Protein AF-0000000066291865 (afdb_homodimer)

InterPro domains:
  IPR001367 Iron dependent repressor, metal binding and dimerisation domain [PF02742] (80-147)
  IPR022687 DTXR-type, HTH domain [PF01325] (23-76)
  IPR022687 DTXR-type, HTH domain [PS50944] (17-80)
  IPR022689 Iron dependent repressor [SM00529] (41-139)
  IPR036388 Winged helix-like DNA-binding domain superfamily [G3DSA:1.10.10.10] (11-148)
  IPR036390 Winged helix DNA-binding domain superfamily [SSF46785] (25-91)
  IPR036421 Iron dependent repressor, metal binding and dimerisation domain superfamily [SSF47979] (80-154)
  IPR050536 MntR/IdeR Metal-Dependent Regulators [PTHR33238] (20-147)

Radius of gyration: 21.91 Å; Cα contacts (8 Å, |Δi|>4): 520; chains: 2; bounding box: 52×59×79 Å

Structure (mmCIF, N/CA/C/O backbone):
data_AF-0000000066291865-model_v1
#
loop_
_entity.id
_entity.type
_entity.pdbx_description
1 polymer 'Uncharacterized HTH-type transcriptional regulator APE_0142'
#
loop_
_atom_site.group_PDB
_atom_site.id
_atom_site.type_symbol
_atom_site.label_atom_id
_atom_site.label_alt_id
_atom_site.label_comp_id
_atom_site.label_asym_id
_atom_site.label_entity_id
_atom_site.label_seq_id
_atom_site.pdbx_PDB_ins_code
_atom_site.Cartn_x
_atom_site.Cartn_y
_atom_site.Cartn_z
_atom_site.occupancy
_atom_site.B_iso_or_equiv
_atom_site.auth_seq_id
_atom_site.auth_comp_id
_atom_site.auth_asym_id
_atom_site.auth_atom_id
_atom_site.pdbx_PDB_model_num
ATOM 1 N N . MET A 1 1 ? -11.242 -0.04 42.75 1 24.11 1 MET A N 1
ATOM 2 C CA . MET A 1 1 ? -10.469 -0.916 41.875 1 24.11 1 MET A CA 1
ATOM 3 C C . MET A 1 1 ? -10.305 -0.295 40.5 1 24.11 1 MET A C 1
ATOM 5 O O . MET A 1 1 ? -11.297 -0.061 39.812 1 24.11 1 MET A O 1
ATOM 9 N N . SER A 1 2 ? -9.219 0.546 40.25 1 25.12 2 SER A N 1
ATOM 10 C CA . SER A 1 2 ? -8.906 1.591 39.281 1 25.12 2 SER A CA 1
ATOM 11 C C . SER A 1 2 ? -8.727 1.012 37.906 1 25.12 2 SER A C 1
ATOM 13 O O . SER A 1 2 ? -8.023 0.017 37.719 1 25.12 2 SER A O 1
ATOM 15 N N . ARG A 1 3 ? -9.812 1.045 37.094 1 25.72 3 ARG A N 1
ATOM 16 C CA . ARG A 1 3 ? -9.938 0.564 35.719 1 25.72 3 ARG A CA 1
ATOM 17 C C . ARG A 1 3 ? -8.805 1.091 34.844 1 25.72 3 ARG A C 1
ATOM 19 O O . ARG A 1 3 ? -8.734 2.287 34.562 1 25.72 3 ARG A O 1
ATOM 26 N N . GLY A 1 4 ? -7.539 0.656 35.219 1 24.89 4 GLY A N 1
ATOM 27 C CA . GLY A 1 4 ? -6.375 0.994 34.406 1 24.89 4 GLY A CA 1
ATOM 28 C C . GLY A 1 4 ? -6.594 0.796 32.938 1 24.89 4 GLY A C 1
ATOM 29 O O . GLY A 1 4 ? -6.988 -0.287 32.5 1 24.89 4 GLY A O 1
ATOM 30 N N . ARG A 1 5 ? -7.137 1.75 32.281 1 24.59 5 ARG A N 1
ATOM 31 C CA . ARG A 1 5 ? -7.375 1.788 30.844 1 24.59 5 ARG A CA 1
ATOM 32 C C . ARG A 1 5 ? -6.148 1.314 30.078 1 24.59 5 ARG A C 1
ATOM 34 O O . ARG A 1 5 ? -5.039 1.806 30.312 1 24.59 5 ARG A O 1
ATOM 41 N N . ALA A 1 6 ? -6.066 -0.107 29.891 1 26.5 6 ALA A N 1
ATOM 42 C CA . ALA A 1 6 ? -5.148 -0.731 28.938 1 26.5 6 ALA A CA 1
ATOM 43 C C . ALA A 1 6 ? -4.922 0.167 27.719 1 26.5 6 ALA A C 1
ATOM 45 O O . ALA A 1 6 ? -5.855 0.446 26.969 1 26.5 6 ALA A O 1
ATOM 46 N N . ASP A 1 7 ? -4.207 1.244 27.797 1 24.72 7 ASP A N 1
ATOM 47 C CA . ASP A 1 7 ? -3.578 2.025 26.734 1 24.72 7 ASP A CA 1
ATOM 48 C C . ASP A 1 7 ? -3.002 1.117 25.656 1 24.72 7 ASP A C 1
ATOM 50 O O . ASP A 1 7 ? -1.867 0.647 25.766 1 24.72 7 ASP A O 1
ATOM 54 N N . THR A 1 8 ? -3.633 0.005 25.359 1 23.95 8 THR A N 1
ATOM 55 C CA . THR A 1 8 ? -3.17 -0.949 24.359 1 23.95 8 THR A CA 1
ATOM 56 C C . THR A 1 8 ? -2.695 -0.225 23.109 1 23.95 8 THR A C 1
ATOM 58 O O . THR A 1 8 ? -3.5 0.346 22.375 1 23.95 8 THR A O 1
ATOM 61 N N . ALA A 1 9 ? -1.702 0.621 23.25 1 27.7 9 ALA A N 1
ATOM 62 C CA . ALA A 1 9 ? -0.833 1.16 22.203 1 27.7 9 ALA A CA 1
ATOM 63 C C . ALA A 1 9 ? -0.483 0.091 21.172 1 27.7 9 ALA A C 1
ATOM 65 O O . ALA A 1 9 ? 0.182 -0.896 21.5 1 27.7 9 ALA A O 1
ATOM 66 N N . GLY A 1 10 ? -1.37 -0.59 20.547 1 27.08 10 GLY A N 1
ATOM 67 C CA . GLY A 1 10 ? -1.247 -1.645 19.547 1 27.08 10 GLY A CA 1
ATOM 68 C C . GLY A 1 10 ? -0.018 -1.499 18.672 1 27.08 10 GLY A C 1
ATOM 69 O O . GLY A 1 10 ? 0.428 -0.383 18.406 1 27.08 10 GLY A O 1
ATOM 70 N N . ASP A 1 11 ? 1.002 -2.369 18.844 1 28.61 11 ASP A N 1
ATOM 71 C CA . ASP A 1 11 ? 2.311 -2.693 18.297 1 28.61 11 ASP A CA 1
ATOM 72 C C . ASP A 1 11 ? 2.326 -2.498 16.781 1 28.61 11 ASP A C 1
ATOM 74 O O . ASP A 1 11 ? 1.73 -3.283 16.031 1 28.61 11 ASP A O 1
ATOM 78 N N . CYS A 1 12 ? 1.979 -1.374 16.359 1 28.58 12 CYS A N 1
ATOM 79 C CA . CYS A 1 12 ? 2.195 -0.979 14.961 1 28.58 12 CYS A CA 1
ATOM 80 C C . CYS A 1 12 ? 3.598 -1.354 14.5 1 28.58 12 CYS A C 1
ATOM 82 O O . CYS A 1 12 ? 4.051 -0.899 13.453 1 28.58 12 CYS A O 1
ATOM 84 N N . SER A 1 13 ? 4.41 -1.969 15.242 1 31.98 13 SER A N 1
ATOM 85 C CA . SER A 1 13 ? 5.797 -2.264 14.891 1 31.98 13 SER A CA 1
ATOM 86 C C . SER A 1 13 ? 5.902 -2.832 13.484 1 31.98 13 SER A C 1
ATOM 88 O O . SER A 1 13 ? 6.965 -2.766 12.859 1 31.98 13 SER A O 1
ATOM 90 N N . LYS A 1 14 ? 5.27 -4 13.188 1 33.5 14 LYS A N 1
ATOM 91 C CA . LYS A 1 14 ? 5.605 -4.652 11.922 1 33.5 14 LYS A CA 1
ATOM 92 C C . LYS A 1 14 ? 5.227 -3.773 10.734 1 33.5 14 LYS A C 1
ATOM 94 O O . LYS A 1 14 ? 4.094 -3.822 10.258 1 33.5 14 LYS A O 1
ATOM 99 N N . ASN A 1 15 ? 5.555 -2.453 10.883 1 38.44 15 ASN A N 1
ATOM 100 C CA . ASN A 1 15 ? 5.254 -1.22 10.172 1 38.44 15 ASN A CA 1
ATOM 101 C C . ASN A 1 15 ? 5.395 -1.399 8.656 1 38.44 15 ASN A C 1
ATOM 103 O O . ASN A 1 15 ? 6.395 -1.941 8.188 1 38.44 15 ASN A O 1
ATOM 107 N N . GLY A 1 16 ? 4.613 -1.641 7.984 1 41.03 16 GLY A N 1
ATOM 108 C CA . GLY A 1 16 ? 4.625 -1.609 6.531 1 41.03 16 GLY A CA 1
ATOM 109 C C . GLY A 1 16 ? 5.488 -0.496 5.969 1 41.03 16 GLY A C 1
ATOM 110 O O . GLY A 1 16 ? 5.953 0.372 6.707 1 41.03 16 GLY A O 1
ATOM 111 N N . ARG A 1 17 ? 6.039 -0.559 4.691 1 49.12 17 ARG A N 1
ATOM 112 C CA . ARG A 1 17 ? 6.816 0.306 3.812 1 49.12 17 ARG A CA 1
ATOM 113 C C . ARG A 1 17 ? 6.316 1.746 3.877 1 49.12 17 ARG A C 1
ATOM 115 O O . ARG A 1 17 ? 5.523 2.172 3.035 1 49.12 17 ARG A O 1
ATOM 122 N N . ARG A 1 18 ? 5.871 2.309 5.02 1 57.72 18 ARG A N 1
ATOM 123 C CA . ARG A 1 18 ? 5.488 3.717 4.98 1 57.72 18 ARG A CA 1
ATOM 124 C C . ARG A 1 18 ? 6.613 4.574 4.414 1 57.72 18 ARG A C 1
ATOM 126 O O . ARG A 1 18 ? 7.789 4.344 4.711 1 57.72 18 ARG A O 1
ATOM 133 N N . SER A 1 19 ? 6.379 5.27 3.289 1 72.69 19 SER A N 1
ATOM 134 C CA . SER A 1 19 ? 7.469 6.109 2.801 1 72.69 19 SER A CA 1
ATOM 135 C C . SER A 1 19 ? 8 7.023 3.902 1 72.69 19 SER A C 1
ATOM 137 O O . SER A 1 19 ? 7.223 7.645 4.625 1 72.69 19 SER A O 1
ATOM 139 N N . ARG A 1 20 ? 9.258 6.875 4.414 1 80.88 20 ARG A N 1
ATOM 140 C CA . ARG A 1 20 ? 9.992 7.719 5.348 1 80.88 20 ARG A CA 1
ATOM 141 C C . ARG A 1 20 ? 9.656 9.195 5.137 1 80.88 20 ARG A C 1
ATOM 143 O O . ARG A 1 20 ? 9.484 9.938 6.105 1 80.88 20 ARG A O 1
ATOM 150 N N . ILE A 1 21 ? 9.367 9.539 4.016 1 89.19 21 ILE A N 1
ATOM 151 C CA . ILE A 1 21 ? 9.07 10.922 3.654 1 89.19 21 ILE A CA 1
ATOM 152 C C . ILE A 1 21 ? 7.75 11.352 4.297 1 89.19 21 ILE A C 1
ATOM 154 O O . ILE A 1 21 ? 7.68 12.398 4.941 1 89.19 21 ILE A O 1
ATOM 158 N N . LEU A 1 22 ? 6.777 10.508 4.191 1 89.56 22 LEU A N 1
ATOM 159 C CA . LEU A 1 22 ? 5.457 10.852 4.703 1 89.56 22 LEU A CA 1
ATOM 160 C C . LEU A 1 22 ? 5.477 10.961 6.227 1 89.56 22 LEU A C 1
ATOM 162 O O . LEU A 1 22 ? 4.793 11.812 6.801 1 89.56 22 LEU A O 1
ATOM 166 N N . HIS A 1 23 ? 6.266 10.203 6.84 1 87.88 23 HIS A N 1
ATOM 167 C CA . HIS A 1 23 ? 6.352 10.242 8.297 1 87.88 23 HIS A CA 1
ATOM 168 C C . HIS A 1 23 ? 6.965 11.555 8.773 1 87.88 23 HIS A C 1
ATOM 170 O O . HIS A 1 23 ? 6.508 12.141 9.758 1 87.88 23 HIS A O 1
ATOM 176 N N . TYR A 1 24 ? 7.918 11.977 8.117 1 91.69 24 TYR A N 1
ATOM 177 C CA . TYR A 1 24 ? 8.523 13.25 8.477 1 91.69 24 TYR A CA 1
ATOM 178 C C . TYR A 1 24 ? 7.562 14.406 8.219 1 91.69 24 TYR A C 1
ATOM 180 O O . TYR A 1 24 ? 7.449 15.32 9.039 1 91.69 24 TYR A O 1
ATOM 188 N N . LEU A 1 25 ? 6.934 14.344 7.133 1 92.69 25 LEU A N 1
ATOM 189 C CA . LEU A 1 25 ? 5.961 15.391 6.836 1 92.69 25 LEU A CA 1
ATOM 190 C C . LEU A 1 25 ? 4.863 15.422 7.895 1 92.69 25 LEU A C 1
ATOM 192 O O . LEU A 1 25 ? 4.449 16.5 8.336 1 92.69 25 LEU A O 1
ATOM 196 N N . MET A 1 26 ? 4.457 14.297 8.258 1 90.5 26 MET A N 1
ATOM 197 C CA . MET A 1 26 ? 3.42 14.195 9.281 1 90.5 26 MET A CA 1
ATOM 198 C C . MET A 1 26 ? 3.916 14.75 10.609 1 90.5 26 MET A C 1
ATOM 200 O O . MET A 1 26 ? 3.193 15.484 11.289 1 90.5 26 MET A O 1
ATOM 204 N N . ALA A 1 27 ? 5.102 14.359 10.969 1 90.56 27 ALA A N 1
ATOM 205 C CA . ALA A 1 27 ? 5.668 14.836 12.227 1 90.56 27 ALA A CA 1
ATOM 206 C C . ALA A 1 27 ? 5.758 16.359 12.242 1 90.56 27 ALA A C 1
ATOM 208 O O . ALA A 1 27 ? 5.383 17 13.227 1 90.56 27 ALA A O 1
ATOM 209 N N . ILE A 1 28 ? 6.25 16.906 11.18 1 92.62 28 ILE A N 1
ATOM 210 C CA . ILE A 1 28 ? 6.391 18.344 11.062 1 92.62 28 ILE A CA 1
ATOM 211 C C . ILE A 1 28 ? 5.016 19.016 11.156 1 92.62 28 ILE A C 1
ATOM 213 O O . ILE A 1 28 ? 4.852 20.016 11.852 1 92.62 28 ILE A O 1
ATOM 217 N N . TYR A 1 29 ? 4.082 18.391 10.547 1 90.94 29 TYR A N 1
ATOM 218 C CA . TYR A 1 29 ? 2.705 18.875 10.586 1 90.94 29 TYR A CA 1
ATOM 219 C C . TYR A 1 29 ? 2.158 18.844 12.008 1 90.94 29 TYR A C 1
ATOM 221 O O . TYR A 1 29 ? 1.556 19.812 12.469 1 90.94 29 TYR A O 1
ATOM 229 N N . LEU A 1 30 ? 2.352 17.781 12.68 1 88.19 30 LEU A N 1
ATOM 230 C CA . LEU A 1 30 ? 1.857 17.609 14.039 1 88.19 30 LEU A CA 1
ATOM 231 C C . LEU A 1 30 ? 2.479 18.625 14.984 1 88.19 30 LEU A C 1
ATOM 233 O O . LEU A 1 30 ? 1.847 19.031 15.961 1 88.19 30 LEU A O 1
ATOM 237 N N . LEU A 1 31 ? 3.637 19.016 14.656 1 90 31 LEU A N 1
ATOM 238 C CA . LEU A 1 31 ? 4.348 19.984 15.477 1 90 31 LEU A CA 1
ATOM 239 C C . LEU A 1 31 ? 4.074 21.406 14.992 1 90 31 LEU A C 1
ATOM 241 O O . LEU A 1 31 ? 4.812 22.344 15.328 1 90 31 LEU A O 1
ATOM 245 N N . ASN A 1 32 ? 3.094 21.531 14.125 1 88.25 32 ASN A N 1
ATOM 246 C CA . ASN A 1 32 ? 2.562 22.797 13.648 1 88.25 32 ASN A CA 1
ATOM 247 C C . ASN A 1 32 ? 3.529 23.484 12.688 1 88.25 32 ASN A C 1
ATOM 249 O O . ASN A 1 32 ? 3.533 24.719 12.578 1 88.25 32 ASN A O 1
ATOM 253 N N . GLY A 1 33 ? 4.395 22.734 12.086 1 91.75 33 GLY A N 1
ATOM 254 C CA . GLY A 1 33 ? 5.27 23.281 11.055 1 91.75 33 GLY A CA 1
ATOM 255 C C . GLY A 1 33 ? 4.574 23.469 9.727 1 91.75 33 GLY A C 1
ATOM 256 O O . GLY A 1 33 ? 4.93 22.828 8.734 1 91.75 33 GLY A O 1
ATOM 257 N N . LEU A 1 34 ? 3.652 24.484 9.664 1 91.25 34 LEU A N 1
ATOM 258 C CA . LEU A 1 34 ? 2.859 24.734 8.461 1 91.25 34 LEU A CA 1
ATOM 259 C C . LEU A 1 34 ? 3.502 25.828 7.609 1 91.25 34 LEU A C 1
ATOM 261 O O . LEU A 1 34 ? 4.355 26.578 8.094 1 91.25 34 LEU A O 1
ATOM 265 N N . PRO A 1 35 ? 3.115 25.859 6.328 1 90.81 35 PRO A N 1
ATOM 266 C CA . PRO A 1 35 ? 3.668 26.906 5.477 1 90.81 35 PRO A CA 1
ATOM 267 C C . PRO A 1 35 ? 3.41 28.312 6.027 1 90.81 35 PRO A C 1
ATOM 269 O O . PRO A 1 35 ? 2.279 28.641 6.398 1 90.81 35 PRO A O 1
ATOM 272 N N . GLY A 1 36 ? 4.445 29.047 6.055 1 87.62 36 GLY A N 1
ATOM 273 C CA . GLY A 1 36 ? 4.32 30.438 6.492 1 87.62 36 GLY A CA 1
ATOM 274 C C . GLY A 1 36 ? 4.164 30.578 7.996 1 87.62 36 GLY A C 1
ATOM 275 O O . GLY A 1 36 ? 4.004 31.688 8.508 1 87.62 36 GLY A O 1
ATOM 276 N N . GLY A 1 37 ? 4.219 29.438 8.672 1 87.88 37 GLY A N 1
ATOM 277 C CA . GLY A 1 37 ? 4.031 29.453 10.117 1 87.88 37 GLY A CA 1
ATOM 278 C C . GLY A 1 37 ? 5.309 29.188 10.891 1 87.88 37 GLY A C 1
ATOM 279 O O . GLY A 1 37 ? 6.395 29.578 10.469 1 87.88 37 GLY A O 1
ATOM 280 N N . GLU A 1 38 ? 5.086 28.609 12.07 1 89.62 38 GLU A N 1
ATOM 281 C CA . GLU A 1 38 ? 6.203 28.312 12.953 1 89.62 38 GLU A CA 1
ATOM 282 C C . GLU A 1 38 ? 7.02 27.141 12.43 1 89.62 38 GLU A C 1
ATOM 284 O O . GLU A 1 38 ? 6.602 26.453 11.484 1 89.62 38 GLU A O 1
ATOM 289 N N . TYR A 1 39 ? 8.18 27.047 13.016 1 95.12 39 TYR A N 1
ATOM 290 C CA . TYR A 1 39 ? 9.055 25.938 12.656 1 95.12 39 TYR A CA 1
ATOM 291 C C . TYR A 1 39 ? 9 24.844 13.719 1 95.12 39 TYR A C 1
ATOM 293 O O . TYR A 1 39 ? 8.977 25.141 14.914 1 95.12 39 TYR A O 1
ATOM 301 N N . ALA A 1 40 ? 8.875 23.609 13.211 1 95 40 ALA A N 1
ATOM 302 C CA . ALA A 1 40 ? 9 22.469 14.109 1 95 40 ALA A CA 1
ATOM 303 C C . ALA A 1 40 ? 10.461 22.234 14.492 1 95 40 ALA A C 1
ATOM 305 O O . ALA A 1 40 ? 11.32 22.109 13.617 1 95 40 ALA A O 1
ATOM 306 N N . ARG A 1 41 ? 10.703 22.094 15.75 1 94.81 41 ARG A N 1
ATOM 307 C CA . ARG A 1 41 ? 12.07 21.906 16.234 1 94.81 41 ARG A CA 1
ATOM 308 C C . ARG A 1 41 ? 12.57 20.5 15.938 1 94.81 41 ARG A C 1
ATOM 310 O O . ARG A 1 41 ? 11.82 19.531 16.062 1 94.81 41 ARG A O 1
ATOM 317 N N . PHE A 1 42 ? 13.883 20.406 15.695 1 92.81 42 PHE A N 1
ATOM 318 C CA . PHE A 1 42 ? 14.508 19.141 15.344 1 92.81 42 PHE A CA 1
ATOM 319 C C . PHE A 1 42 ? 14.352 18.125 16.469 1 92.81 42 PHE A C 1
ATOM 321 O O . PHE A 1 42 ? 14.016 16.969 16.219 1 92.81 42 PHE A O 1
ATOM 328 N N . ILE A 1 43 ? 14.516 18.609 17.656 1 92.81 43 ILE A N 1
ATOM 329 C CA . ILE A 1 43 ? 14.508 17.703 18.797 1 92.81 43 ILE A CA 1
ATOM 330 C C . ILE A 1 43 ? 13.117 17.109 18.969 1 92.81 43 ILE A C 1
ATOM 332 O O . ILE A 1 43 ? 12.977 15.938 19.344 1 92.81 43 ILE A O 1
ATOM 336 N N . LYS A 1 44 ? 12.125 17.875 18.734 1 93.94 44 LYS A N 1
ATOM 337 C CA . LYS A 1 44 ? 10.758 17.391 18.875 1 93.94 44 LYS A CA 1
ATOM 338 C C . LYS A 1 44 ? 10.43 16.391 17.766 1 93.94 44 LYS A C 1
ATOM 340 O O . LYS A 1 44 ? 9.727 15.398 18.016 1 93.94 44 LYS A O 1
ATOM 345 N N . ILE A 1 45 ? 10.914 16.625 16.578 1 92.69 45 ILE A N 1
ATOM 346 C CA . ILE A 1 45 ? 10.719 15.695 15.477 1 92.69 45 ILE A CA 1
ATOM 347 C C . ILE A 1 45 ? 11.391 14.359 15.797 1 92.69 45 ILE A C 1
ATOM 349 O O . ILE A 1 45 ? 10.789 13.297 15.609 1 92.69 45 ILE A O 1
ATOM 353 N N . ALA A 1 46 ? 12.617 14.438 16.312 1 91.81 46 ALA A N 1
ATOM 354 C CA . ALA A 1 46 ? 13.383 13.242 16.656 1 91.81 46 ALA A CA 1
ATOM 355 C C . ALA A 1 46 ? 12.641 12.414 17.703 1 91.81 46 ALA A C 1
ATOM 357 O O . ALA A 1 46 ? 12.555 11.188 17.594 1 91.81 46 ALA A O 1
ATOM 358 N N . ARG A 1 47 ? 12.102 13.102 18.672 1 90.88 47 ARG A N 1
ATOM 359 C CA . ARG A 1 47 ? 11.367 12.43 19.734 1 90.88 47 ARG A CA 1
ATOM 360 C C . ARG A 1 47 ? 10.102 11.773 19.219 1 90.88 47 ARG A C 1
ATOM 362 O O . ARG A 1 47 ? 9.812 10.625 19.547 1 90.88 47 ARG A O 1
ATOM 369 N N . LEU A 1 48 ? 9.43 12.516 18.359 1 88.19 48 LEU A N 1
ATOM 370 C CA . LEU A 1 48 ? 8.156 12.023 17.828 1 88.19 48 LEU A CA 1
ATOM 371 C C . LEU A 1 48 ? 8.375 10.789 16.953 1 88.19 48 LEU A C 1
ATOM 373 O O . LEU A 1 48 ? 7.574 9.844 17 1 88.19 48 LEU A O 1
ATOM 377 N N . LEU A 1 49 ? 9.414 10.805 16.172 1 87.75 49 LEU A N 1
ATOM 378 C CA . LEU A 1 49 ? 9.664 9.711 15.242 1 87.75 49 LEU A CA 1
ATOM 379 C C . LEU A 1 49 ? 10.586 8.664 15.867 1 87.75 49 LEU A C 1
ATOM 381 O O . LEU A 1 49 ? 10.812 7.605 15.273 1 87.75 49 LEU A O 1
ATOM 385 N N . ASP A 1 50 ? 11.031 8.938 17.016 1 89.19 50 ASP A N 1
ATOM 386 C CA . ASP A 1 50 ? 11.945 8.055 17.734 1 89.19 50 ASP A CA 1
ATOM 387 C C . ASP A 1 50 ? 13.172 7.723 16.891 1 89.19 50 ASP A C 1
ATOM 389 O O . ASP A 1 50 ? 13.477 6.551 16.672 1 89.19 50 ASP A O 1
ATOM 393 N N . VAL A 1 51 ? 13.812 8.711 16.391 1 90.12 51 VAL A N 1
ATOM 394 C CA . VAL A 1 51 ? 15.047 8.602 15.617 1 90.12 51 VAL A CA 1
ATOM 395 C C . VAL A 1 51 ? 16.094 9.578 16.156 1 90.12 51 VAL A C 1
ATOM 397 O O . VAL A 1 51 ? 15.766 10.453 16.984 1 90.12 51 VAL A O 1
ATOM 400 N N . SER A 1 52 ? 17.281 9.422 15.758 1 92 52 SER A N 1
ATOM 401 C CA . SER A 1 52 ? 18.359 10.289 16.219 1 92 52 SER A CA 1
ATOM 402 C C . SER A 1 52 ? 18.281 11.656 15.562 1 92 52 SER A C 1
ATOM 404 O O . SER A 1 52 ? 17.766 11.797 14.453 1 92 52 SER A O 1
ATOM 406 N N . PRO A 1 53 ? 18.859 12.602 16.234 1 90.56 53 PRO A N 1
ATOM 407 C CA . PRO A 1 53 ? 18.922 13.93 15.633 1 90.56 53 PRO A CA 1
ATOM 408 C C . PRO A 1 53 ? 19.672 13.938 14.305 1 90.56 53 PRO A C 1
ATOM 410 O O . PRO A 1 53 ? 19.312 14.695 13.398 1 90.56 53 PRO A O 1
ATOM 413 N N . SER A 1 54 ? 20.656 13.164 14.203 1 92.94 54 SER A N 1
ATOM 414 C CA . SER A 1 54 ? 21.406 13.078 12.953 1 92.94 54 SER A CA 1
ATOM 415 C C . SER A 1 54 ? 20.531 12.586 11.812 1 92.94 54 SER A C 1
ATOM 417 O O . SER A 1 54 ? 20.625 13.078 10.688 1 92.94 54 SER A O 1
ATOM 419 N N . THR A 1 55 ? 19.719 11.633 12.109 1 91.62 55 THR A N 1
ATOM 420 C CA . THR A 1 55 ? 18.781 11.125 11.109 1 91.62 55 THR A CA 1
ATOM 421 C C . THR A 1 55 ? 17.797 12.211 10.68 1 91.62 55 THR A C 1
ATOM 423 O O . THR A 1 55 ? 17.516 12.352 9.492 1 91.62 55 THR A O 1
ATOM 426 N N . VAL A 1 56 ? 17.344 12.922 11.656 1 92.44 56 VAL A N 1
ATOM 427 C CA . VAL A 1 56 ? 16.422 14.016 11.352 1 92.44 56 VAL A CA 1
ATOM 428 C C . VAL A 1 56 ? 17.109 15.023 10.438 1 92.44 56 VAL A C 1
ATOM 430 O O . VAL A 1 56 ? 16.516 15.484 9.453 1 92.44 56 VAL A O 1
ATOM 433 N N . SER A 1 57 ? 18.281 15.359 10.727 1 92.62 57 SER A N 1
ATOM 434 C CA . SER A 1 57 ? 19.031 16.328 9.922 1 92.62 57 SER A CA 1
ATOM 435 C C . SER A 1 57 ? 19.188 15.844 8.484 1 92.62 57 SER A C 1
ATOM 437 O O . SER A 1 57 ? 18.953 16.609 7.547 1 92.62 57 SER A O 1
ATOM 439 N N . ILE A 1 58 ? 19.578 14.633 8.328 1 93.88 58 ILE A N 1
ATOM 440 C CA . ILE A 1 58 ? 19.781 14.062 6.996 1 93.88 58 ILE A CA 1
ATOM 441 C C . ILE A 1 58 ? 18.469 14.055 6.23 1 93.88 58 ILE A C 1
ATOM 443 O O . ILE A 1 58 ? 18.406 14.5 5.078 1 93.88 58 ILE A O 1
ATOM 447 N N . MET A 1 59 ? 17.469 13.656 6.871 1 93.38 59 MET A N 1
ATOM 448 C CA . MET A 1 59 ? 16.188 13.508 6.203 1 93.38 59 MET A CA 1
ATOM 449 C C . MET A 1 59 ? 15.578 14.875 5.871 1 93.38 59 MET A C 1
ATOM 451 O O . MET A 1 59 ? 15 15.055 4.801 1 93.38 59 MET A O 1
ATOM 455 N N . THR A 1 60 ? 15.633 15.75 6.801 1 94.62 60 THR A N 1
ATOM 456 C CA . THR A 1 60 ? 15.078 17.078 6.539 1 94.62 60 THR A CA 1
ATOM 457 C C . THR A 1 60 ? 15.812 17.75 5.387 1 94.62 60 THR A C 1
ATOM 459 O O . THR A 1 60 ? 15.203 18.484 4.594 1 94.62 60 THR A O 1
ATOM 462 N N . ARG A 1 61 ? 17.062 17.562 5.285 1 94.75 61 ARG A N 1
ATOM 463 C CA . ARG A 1 61 ? 17.812 18.094 4.152 1 94.75 61 ARG A CA 1
ATOM 464 C C . ARG A 1 61 ? 17.359 17.469 2.844 1 94.75 61 ARG A C 1
ATOM 466 O O . ARG A 1 61 ? 17.219 18.156 1.831 1 94.75 61 ARG A O 1
ATOM 473 N N . ARG A 1 62 ? 17.188 16.234 2.879 1 95.5 62 ARG A N 1
ATOM 474 C CA . ARG A 1 62 ? 16.672 15.539 1.705 1 95.5 62 ARG A CA 1
ATOM 475 C C . ARG A 1 62 ? 15.312 16.094 1.294 1 95.5 62 ARG A C 1
ATOM 477 O O . ARG A 1 62 ? 15.055 16.297 0.108 1 95.5 62 ARG A O 1
ATOM 484 N N . LEU A 1 63 ? 14.5 16.312 2.271 1 96.56 63 LEU A N 1
ATOM 485 C CA . LEU A 1 63 ? 13.164 16.828 2.014 1 96.56 63 LEU A CA 1
ATOM 486 C C . LEU A 1 63 ? 13.234 18.25 1.469 1 96.56 63 LEU A C 1
ATOM 488 O O . LEU A 1 63 ? 12.43 18.641 0.621 1 96.56 63 LEU A O 1
ATOM 492 N N . GLN A 1 64 ? 14.141 18.906 1.981 1 96.94 64 GLN A N 1
ATOM 493 C CA . GLN A 1 64 ? 14.359 20.266 1.488 1 96.94 64 GLN A CA 1
ATOM 494 C C . GLN A 1 64 ? 14.781 20.266 0.021 1 96.94 64 GLN A C 1
ATOM 496 O O . GLN A 1 64 ? 14.289 21.062 -0.777 1 96.94 64 GLN A O 1
ATOM 501 N N . MET A 1 65 ? 15.703 19.406 -0.3 1 97 65 MET A N 1
ATOM 502 C CA . MET A 1 65 ? 16.172 19.281 -1.676 1 97 65 MET A CA 1
ATOM 503 C C . MET A 1 65 ? 15.023 18.922 -2.615 1 97 65 MET A C 1
ATOM 505 O O . MET A 1 65 ? 15.016 19.359 -3.771 1 97 65 MET A O 1
ATOM 509 N N . LYS A 1 66 ? 14.055 18.281 -2.098 1 96.44 66 LYS A N 1
ATOM 510 C CA . LYS A 1 66 ? 12.883 17.906 -2.887 1 96.44 66 LYS A CA 1
ATOM 511 C C . LYS A 1 66 ? 11.836 19.016 -2.895 1 96.44 66 LYS A C 1
ATOM 513 O O . LYS A 1 66 ? 10.797 18.891 -3.545 1 96.44 66 LYS A O 1
ATOM 518 N N . GLY A 1 67 ? 12.109 20.031 -2.104 1 97.56 67 GLY A N 1
ATOM 519 C CA . GLY A 1 67 ? 11.227 21.188 -2.059 1 97.56 67 GLY A CA 1
ATOM 520 C C . GLY A 1 67 ? 10.008 20.969 -1.178 1 97.56 67 GLY A C 1
ATOM 521 O O . GLY A 1 67 ? 9 21.672 -1.315 1 97.56 67 GLY A O 1
ATOM 522 N N . LEU A 1 68 ? 10.094 20.031 -0.252 1 97.5 68 LEU A N 1
ATOM 523 C CA . LEU A 1 68 ? 8.922 19.641 0.524 1 97.5 68 LEU A CA 1
ATOM 524 C C . LEU A 1 68 ? 8.906 20.359 1.873 1 97.5 68 LEU A C 1
ATOM 526 O O . LEU A 1 68 ? 7.855 20.453 2.514 1 97.5 68 LEU A O 1
ATOM 530 N N . VAL A 1 69 ? 10.086 20.766 2.295 1 97.88 69 VAL A N 1
ATOM 531 C CA . VAL A 1 69 ? 10.188 21.469 3.562 1 97.88 69 VAL A CA 1
ATOM 532 C C . VAL A 1 69 ? 11.172 22.625 3.426 1 97.88 69 VAL A C 1
ATOM 534 O O . VAL A 1 69 ? 11.953 22.688 2.473 1 97.88 69 VAL A O 1
ATOM 537 N N . GLU A 1 70 ? 11.016 23.547 4.297 1 97.06 70 GLU A N 1
ATOM 538 C CA . GLU A 1 70 ? 11.984 24.609 4.508 1 97.06 70 GLU A CA 1
ATOM 539 C C . GLU A 1 70 ? 12.695 24.469 5.848 1 97.06 70 GLU A C 1
ATOM 541 O O . GLU A 1 70 ? 12.062 24.125 6.855 1 97.06 70 GLU A O 1
ATOM 546 N N . LEU A 1 71 ? 13.938 24.641 5.668 1 94.06 71 LEU A N 1
ATOM 547 C CA . LEU A 1 71 ? 14.773 24.484 6.859 1 94.06 71 LEU A CA 1
ATOM 548 C C . LEU A 1 71 ? 15.453 25.812 7.219 1 94.06 71 LEU A C 1
ATOM 550 O O . LEU A 1 71 ? 15.945 26.516 6.344 1 94.06 71 LEU A O 1
ATOM 554 N N . ILE A 1 72 ? 15.32 26.172 8.438 1 87.81 72 ILE A N 1
ATOM 555 C CA . ILE A 1 72 ? 16.141 27.25 8.977 1 87.81 72 ILE A CA 1
ATOM 556 C C . ILE A 1 72 ? 17.156 26.672 9.969 1 87.81 72 ILE A C 1
ATOM 558 O O . ILE A 1 72 ? 16.766 26.078 10.977 1 87.81 72 ILE A O 1
ATOM 562 N N . PRO A 1 73 ? 18.375 26.828 9.648 1 81.12 73 PRO A N 1
ATOM 563 C CA . PRO A 1 73 ? 19.406 26.281 10.539 1 81.12 73 PRO A CA 1
ATOM 564 C C . PRO A 1 73 ? 19.188 26.656 12 1 81.12 73 PRO A C 1
ATOM 566 O O . PRO A 1 73 ? 18.828 27.797 12.289 1 81.12 73 PRO A O 1
ATOM 569 N N . ASN A 1 74 ? 19.312 25.625 12.82 1 75.94 74 ASN A N 1
ATOM 570 C CA . ASN A 1 74 ? 19.25 25.766 14.273 1 75.94 74 ASN A CA 1
ATOM 571 C C . ASN A 1 74 ? 17.859 26.234 14.734 1 75.94 74 ASN A C 1
ATOM 573 O O . ASN A 1 74 ? 17.703 26.688 15.867 1 75.94 74 ASN A O 1
ATOM 577 N N . MET A 1 75 ? 16.953 26.484 13.914 1 80.62 75 MET A N 1
ATOM 578 C CA . MET A 1 75 ? 15.602 26.891 14.297 1 80.62 75 MET A CA 1
ATOM 579 C C . MET A 1 75 ? 14.609 25.734 14.141 1 80.62 75 MET A C 1
ATOM 581 O O . MET A 1 75 ? 13.914 25.375 15.086 1 80.62 75 MET A O 1
ATOM 585 N N . GLY A 1 76 ? 14.453 25.281 12.914 1 94.5 76 GLY A N 1
ATOM 586 C CA . GLY A 1 76 ? 13.484 24.203 12.734 1 94.5 76 GLY A CA 1
ATOM 587 C C . GLY A 1 76 ? 13.078 24 11.289 1 94.5 76 GLY A C 1
ATOM 588 O O . GLY A 1 76 ? 13.805 24.406 10.375 1 94.5 76 GLY A O 1
ATOM 589 N N . VAL A 1 77 ? 12.102 23.25 11.18 1 96.81 77 VAL A N 1
ATOM 590 C CA . VAL A 1 77 ? 11.648 22.859 9.844 1 96.81 77 VAL A CA 1
ATOM 591 C C . VAL A 1 77 ? 10.141 23.078 9.727 1 96.81 77 VAL A C 1
ATOM 593 O O . VAL A 1 77 ? 9.398 22.906 10.695 1 96.81 77 VAL A O 1
ATOM 596 N N . ARG A 1 78 ? 9.727 23.547 8.578 1 96.38 78 ARG A N 1
ATOM 597 C CA . ARG A 1 78 ? 8.289 23.625 8.32 1 96.38 78 ARG A CA 1
ATOM 598 C C . ARG A 1 78 ? 7.961 23.125 6.918 1 96.38 78 ARG A C 1
ATOM 600 O O . ARG A 1 78 ? 8.836 23.078 6.047 1 96.38 78 ARG A O 1
ATOM 607 N N . LEU A 1 79 ? 6.762 22.766 6.707 1 95.31 79 LEU A N 1
ATOM 608 C CA . LEU A 1 79 ? 6.312 22.297 5.402 1 95.31 79 LEU A CA 1
ATOM 609 C C . LEU A 1 79 ? 6.262 23.438 4.398 1 95.31 79 LEU A C 1
ATOM 611 O O . LEU A 1 79 ? 5.91 24.562 4.75 1 95.31 79 LEU A O 1
ATOM 615 N N . THR A 1 80 ? 6.691 23.156 3.148 1 95.31 80 THR A N 1
ATOM 616 C CA . THR A 1 80 ? 6.324 24.047 2.043 1 95.31 80 THR A CA 1
ATOM 617 C C . THR A 1 80 ? 4.895 23.766 1.584 1 95.31 80 THR A C 1
ATOM 619 O O . THR A 1 80 ? 4.254 22.828 2.062 1 95.31 80 THR A O 1
ATOM 622 N N . GLU A 1 81 ? 4.395 24.594 0.675 1 92.5 81 GLU A N 1
ATOM 623 C CA . GLU A 1 81 ? 3.08 24.328 0.095 1 92.5 81 GLU A CA 1
ATOM 624 C C . GLU A 1 81 ? 3.045 22.969 -0.6 1 92.5 81 GLU A C 1
ATOM 626 O O . GLU A 1 81 ? 2.045 22.25 -0.523 1 92.5 81 GLU A O 1
ATOM 631 N N . GLN A 1 82 ? 4.148 22.625 -1.229 1 94.19 82 GLN A N 1
ATOM 632 C CA . GLN A 1 82 ? 4.238 21.344 -1.908 1 94.19 82 GLN A CA 1
ATOM 633 C C . GLN A 1 82 ? 4.223 20.188 -0.907 1 94.19 82 GLN A C 1
ATOM 635 O O . GLN A 1 82 ? 3.539 19.188 -1.119 1 94.19 82 GLN A O 1
ATOM 640 N N . GLY A 1 83 ? 4.969 20.359 0.174 1 93.62 83 GLY A N 1
ATOM 641 C CA . GLY A 1 83 ? 4.965 19.344 1.222 1 93.62 83 GLY A CA 1
ATOM 642 C C . GLY A 1 83 ? 3.6 19.141 1.848 1 93.62 83 GLY A C 1
ATOM 643 O O . GLY A 1 83 ? 3.189 18 2.098 1 93.62 83 GLY A O 1
ATOM 644 N N . LEU A 1 84 ? 2.938 20.219 2.029 1 91.88 84 LEU A N 1
ATOM 645 C CA . LEU A 1 84 ? 1.596 20.156 2.6 1 91.88 84 LEU A CA 1
ATOM 646 C C . LEU 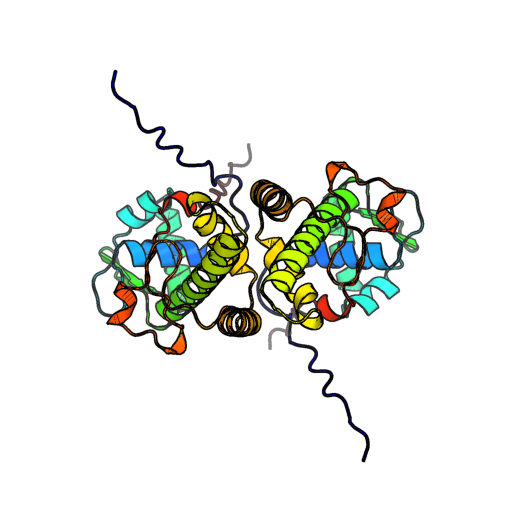A 1 84 ? 0.627 19.469 1.643 1 91.88 84 LEU A C 1
ATOM 648 O O . LEU A 1 84 ? -0.225 18.688 2.07 1 91.88 84 LEU A O 1
ATOM 652 N N . LYS A 1 85 ? 0.778 19.75 0.396 1 91.69 85 LYS A N 1
ATOM 653 C CA . LYS A 1 85 ? -0.092 19.141 -0.606 1 91.69 85 LYS A CA 1
ATOM 654 C C . LYS A 1 85 ? 0.073 17.625 -0.629 1 91.69 85 LYS A C 1
ATOM 656 O O . LYS A 1 85 ? -0.915 16.891 -0.657 1 91.69 85 LYS A O 1
ATOM 661 N N . ILE A 1 86 ? 1.268 17.172 -0.581 1 92.19 86 ILE A N 1
ATOM 662 C CA . ILE A 1 86 ? 1.559 15.734 -0.598 1 92.19 86 ILE A CA 1
ATOM 663 C C . ILE A 1 86 ? 0.988 15.078 0.657 1 92.19 86 ILE A C 1
ATOM 665 O O . ILE A 1 86 ? 0.32 14.047 0.576 1 92.19 86 ILE A O 1
ATOM 669 N N . LEU A 1 87 ? 1.221 15.703 1.733 1 91.19 87 LEU A N 1
ATOM 670 C CA . LEU A 1 87 ? 0.738 15.156 2.998 1 91.19 87 LEU A CA 1
ATOM 671 C C . LEU A 1 87 ? -0.787 15.148 3.039 1 91.19 87 LEU A C 1
ATOM 673 O O . LEU A 1 87 ? -1.395 14.156 3.453 1 91.19 87 LEU A O 1
ATOM 677 N N . SER A 1 88 ? -1.408 16.234 2.641 1 91.19 88 SER A N 1
ATOM 678 C CA . SER A 1 88 ? -2.863 16.344 2.676 1 91.19 88 SER A CA 1
ATOM 679 C C . SER A 1 88 ? -3.523 15.312 1.776 1 91.19 88 SER A C 1
ATOM 681 O O . SER A 1 88 ? -4.574 14.766 2.119 1 91.19 88 SER A O 1
ATOM 683 N N . ASN A 1 89 ? -2.91 15.109 0.662 1 92.75 89 ASN A N 1
ATOM 684 C CA . ASN A 1 89 ? -3.424 14.086 -0.24 1 92.75 89 ASN A CA 1
ATOM 685 C C . ASN A 1 89 ? -3.387 12.703 0.404 1 92.75 89 ASN A C 1
ATOM 687 O O . ASN A 1 89 ? -4.355 11.945 0.313 1 92.75 89 ASN A O 1
ATOM 691 N N . TYR A 1 90 ? -2.305 12.438 1.008 1 91.38 90 TYR A N 1
ATOM 692 C CA . TYR A 1 90 ? -2.129 11.164 1.699 1 91.38 90 TYR A CA 1
ATOM 693 C C . TYR A 1 90 ? -3.154 11.008 2.816 1 91.38 90 TYR A C 1
ATOM 695 O O . TYR A 1 90 ? -3.77 9.945 2.957 1 91.38 90 TYR A O 1
ATOM 703 N N . LEU A 1 91 ? -3.363 12.039 3.535 1 90.81 91 LEU A N 1
ATOM 704 C CA . LEU A 1 91 ? -4.297 12 4.656 1 90.81 91 LEU A CA 1
ATOM 705 C C . LEU A 1 91 ? -5.738 11.922 4.16 1 90.81 91 LEU A C 1
ATOM 707 O O . LEU A 1 91 ? -6.586 11.297 4.797 1 90.81 91 LEU A O 1
ATOM 711 N N . TRP A 1 92 ? -5.965 12.578 3.145 1 92.81 92 TRP A N 1
ATOM 712 C CA . TRP A 1 92 ? -7.289 12.484 2.531 1 92.81 92 TRP A CA 1
ATOM 713 C C . TRP A 1 92 ? -7.598 11.047 2.123 1 92.81 92 TRP A C 1
ATOM 715 O O . TRP A 1 92 ? -8.68 10.531 2.42 1 92.81 92 TRP A O 1
ATOM 725 N N . LYS A 1 93 ? -6.668 10.422 1.491 1 93.88 93 LYS A N 1
ATOM 726 C CA . LYS A 1 93 ? -6.828 9.031 1.099 1 93.88 93 LYS A CA 1
ATOM 727 C C . LYS A 1 93 ? -7.07 8.141 2.314 1 93.88 93 LYS A C 1
ATOM 729 O O . LYS A 1 93 ? -7.945 7.27 2.291 1 93.88 93 LYS A O 1
ATOM 734 N N . SER A 1 94 ? -6.309 8.375 3.258 1 92.12 94 SER A N 1
ATOM 735 C CA . SER A 1 94 ? -6.473 7.609 4.492 1 92.12 94 SER A CA 1
ATOM 736 C C . SER A 1 94 ? -7.871 7.793 5.07 1 92.12 94 SER A C 1
ATOM 738 O O . SER A 1 94 ? -8.516 6.82 5.469 1 92.12 94 SER A O 1
ATOM 740 N N . ALA A 1 95 ? -8.352 9 5.113 1 93.12 95 ALA A N 1
ATOM 741 C CA . ALA A 1 95 ? -9.672 9.297 5.676 1 93.12 95 ALA A CA 1
ATOM 742 C C . ALA A 1 95 ? -10.773 8.578 4.906 1 93.12 95 ALA A C 1
ATOM 744 O O . ALA A 1 95 ? -11.703 8.039 5.504 1 93.12 95 ALA A O 1
ATOM 745 N N . ILE A 1 96 ? -10.656 8.602 3.646 1 95.62 96 ILE A N 1
ATOM 746 C CA . ILE A 1 96 ? -11.617 7.902 2.797 1 95.62 96 ILE A CA 1
ATOM 747 C C . ILE A 1 96 ? -11.602 6.41 3.117 1 95.62 96 ILE A C 1
ATOM 749 O O . ILE A 1 96 ? -12.656 5.789 3.246 1 95.62 96 ILE A O 1
ATOM 753 N N . LEU A 1 97 ? -10.445 5.914 3.256 1 95.88 97 LEU A N 1
ATOM 754 C CA . LEU A 1 97 ? -10.289 4.492 3.545 1 95.88 97 LEU A CA 1
ATOM 755 C C . LEU A 1 97 ? -10.836 4.16 4.93 1 95.88 97 LEU A C 1
ATOM 757 O O . LEU A 1 97 ? -11.414 3.088 5.133 1 95.88 97 LEU A O 1
ATOM 761 N N . GLU A 1 98 ? -10.672 5.043 5.836 1 94.69 98 GLU A N 1
ATOM 762 C CA . GLU A 1 98 ? -11.258 4.844 7.16 1 94.69 98 GLU A CA 1
ATOM 763 C C . GLU A 1 98 ? -12.773 4.711 7.078 1 94.69 98 GLU A C 1
ATOM 765 O O . GLU A 1 98 ? -13.367 3.865 7.754 1 94.69 98 GLU A O 1
ATOM 770 N N . VAL A 1 99 ? -13.352 5.559 6.336 1 96.69 99 VAL A N 1
ATOM 771 C CA . VAL A 1 99 ? -14.797 5.496 6.148 1 96.69 99 VAL A CA 1
ATOM 772 C C . VAL A 1 99 ? -15.188 4.145 5.551 1 96.69 99 VAL A C 1
ATOM 774 O O . VAL A 1 99 ? -16.109 3.494 6.031 1 96.69 99 VAL A O 1
ATOM 777 N N . LEU A 1 100 ? -14.477 3.736 4.5 1 98.12 100 LEU A N 1
ATOM 778 C CA . LEU A 1 100 ? -14.703 2.443 3.867 1 98.12 100 LEU A CA 1
ATOM 779 C C . LEU A 1 100 ? -14.648 1.317 4.895 1 98.12 100 LEU A C 1
ATOM 781 O O . LEU A 1 100 ? -15.555 0.489 4.969 1 98.12 100 LEU A O 1
ATOM 785 N N . LEU A 1 101 ? -13.625 1.325 5.676 1 97.62 101 LEU A N 1
ATOM 786 C CA . LEU A 1 101 ? -13.375 0.27 6.648 1 97.62 101 LEU A CA 1
ATOM 787 C C . LEU A 1 101 ? -14.438 0.271 7.742 1 97.62 101 LEU A C 1
ATOM 789 O O . LEU A 1 101 ? -14.953 -0.786 8.109 1 97.62 101 LEU A O 1
ATOM 793 N N . ALA A 1 102 ? -14.742 1.399 8.211 1 97.5 102 ALA A N 1
ATOM 794 C CA . ALA A 1 102 ? -15.758 1.515 9.258 1 97.5 102 ALA A CA 1
ATOM 795 C C . ALA A 1 102 ? -17.109 1.018 8.758 1 97.5 102 ALA A C 1
ATOM 797 O O . ALA A 1 102 ? -17.828 0.313 9.477 1 97.5 102 ALA A O 1
ATOM 798 N N . ARG A 1 103 ? -17.438 1.373 7.605 1 97.44 103 ARG A N 1
ATOM 799 C CA . ARG A 1 103 ? -18.703 0.946 7.031 1 97.44 103 ARG A CA 1
ATOM 800 C C . ARG A 1 103 ? -18.75 -0.569 6.867 1 97.44 103 ARG A C 1
ATOM 802 O O . ARG A 1 103 ? -19.828 -1.173 6.914 1 97.44 103 ARG A O 1
ATOM 809 N N . ALA A 1 104 ? -17.656 -1.146 6.617 1 97.38 104 ALA A N 1
ATOM 810 C CA . ALA A 1 104 ? -17.562 -2.596 6.473 1 97.38 104 ALA A CA 1
ATOM 811 C C . ALA A 1 104 ? -17.656 -3.289 7.828 1 97.38 104 ALA A C 1
ATOM 813 O O . ALA A 1 104 ? -17.781 -4.516 7.898 1 97.38 104 ALA A O 1
ATOM 814 N N . GLY A 1 105 ? -17.453 -2.521 8.906 1 97.5 105 GLY A N 1
ATOM 815 C CA . GLY A 1 105 ? -17.609 -3.098 10.234 1 97.5 105 GLY A CA 1
ATOM 816 C C . GLY A 1 105 ? -16.297 -3.195 10.992 1 97.5 105 GLY A C 1
ATOM 817 O O . GLY A 1 105 ? -16.234 -3.805 12.062 1 97.5 105 GLY A O 1
ATOM 818 N N . VAL A 1 106 ? -15.297 -2.646 10.453 1 97.44 106 VAL A N 1
ATOM 819 C CA . VAL A 1 106 ? -14.031 -2.623 11.18 1 97.44 106 VAL A CA 1
ATOM 820 C C . VAL A 1 106 ? -14.133 -1.67 12.367 1 97.44 106 VAL A C 1
ATOM 822 O O . VAL A 1 106 ? -14.688 -0.575 12.25 1 97.44 106 VAL A O 1
ATOM 825 N N . ASP A 1 107 ? -13.562 -2.107 13.477 1 95.44 107 ASP A N 1
ATOM 826 C CA . ASP A 1 107 ? -13.539 -1.252 14.664 1 95.44 107 ASP A CA 1
ATOM 827 C C . ASP A 1 107 ? -12.828 0.068 14.367 1 95.44 107 ASP A C 1
ATOM 829 O O . ASP A 1 107 ? -11.766 0.084 13.742 1 95.44 107 ASP A O 1
ATOM 833 N N . ILE A 1 108 ? -13.43 1.095 14.859 1 91.19 108 ILE A N 1
ATOM 834 C CA . ILE A 1 108 ? -12.938 2.443 14.594 1 91.19 108 ILE A CA 1
ATOM 835 C C . ILE A 1 108 ? -11.484 2.562 15.047 1 91.19 108 ILE A C 1
ATOM 837 O O . ILE A 1 108 ? -10.688 3.256 14.406 1 91.19 108 ILE A O 1
ATOM 841 N N . ASP A 1 109 ? -11.094 1.856 16.062 1 88.38 109 ASP A N 1
ATOM 842 C CA . ASP A 1 109 ? -9.742 1.92 16.609 1 88.38 109 ASP A CA 1
ATOM 843 C C . ASP A 1 109 ? -8.719 1.334 15.625 1 88.38 109 ASP A C 1
ATOM 845 O O . ASP A 1 109 ? -7.539 1.68 15.672 1 88.38 109 ASP A O 1
ATOM 849 N N . ASN A 1 110 ? -9.219 0.511 14.742 1 91.06 110 ASN A N 1
ATOM 850 C CA . ASN A 1 110 ? -8.32 -0.115 13.773 1 91.06 110 ASN A CA 1
ATOM 851 C C . ASN A 1 110 ? -8.32 0.635 12.445 1 91.06 110 ASN A C 1
ATOM 853 O O . ASN A 1 110 ? -7.414 0.46 11.633 1 91.06 110 ASN A O 1
ATOM 857 N N . CYS A 1 111 ? -9.289 1.449 12.227 1 92.19 111 CYS A N 1
ATOM 858 C CA . CYS A 1 111 ? -9.516 2.053 10.914 1 92.19 111 CYS A CA 1
ATOM 859 C C . CYS A 1 111 ? -8.391 3.02 10.555 1 92.19 111 CYS A C 1
ATOM 861 O O . CYS A 1 111 ? -7.941 3.059 9.414 1 92.19 111 CYS A O 1
ATOM 863 N N . ARG A 1 112 ? -7.941 3.668 11.5 1 87 112 ARG A N 1
ATOM 864 C CA . ARG A 1 112 ? -6.941 4.691 11.211 1 87 112 ARG A CA 1
ATOM 865 C C . ARG A 1 112 ? -5.633 4.062 10.742 1 87 112 ARG A C 1
ATOM 867 O O . ARG A 1 112 ? -5.117 4.414 9.68 1 87 112 ARG A O 1
ATOM 874 N N . GLY A 1 113 ? -5.082 3.215 11.609 1 86.25 113 GLY A N 1
ATOM 875 C CA . GLY A 1 113 ? -3.838 2.555 11.242 1 86.25 113 GLY A CA 1
ATOM 876 C C . GLY A 1 113 ? -3.918 1.831 9.914 1 86.25 113 GLY A C 1
ATOM 877 O O . GLY A 1 113 ? -3.02 1.957 9.078 1 86.25 113 GLY A O 1
ATOM 878 N N . MET A 1 114 ? -5 1.137 9.719 1 90.75 114 MET A N 1
ATOM 879 C CA . MET A 1 114 ? -5.211 0.412 8.469 1 90.75 114 MET A CA 1
ATOM 880 C C . MET A 1 114 ? -5.293 1.374 7.285 1 90.75 114 MET A C 1
ATOM 882 O O . MET A 1 114 ? -4.668 1.144 6.246 1 90.75 114 MET A O 1
ATOM 886 N N . GLY A 1 115 ? -6.07 2.406 7.477 1 91.69 115 GLY A N 1
ATOM 887 C CA . GLY A 1 115 ? -6.238 3.402 6.43 1 91.69 115 GLY A CA 1
ATOM 888 C C . GLY A 1 115 ? -4.934 4.035 5.996 1 91.69 115 GLY A C 1
ATOM 889 O O . GLY A 1 115 ? -4.684 4.199 4.801 1 91.69 115 GLY A O 1
ATOM 890 N N . LEU A 1 116 ? -4.074 4.379 6.953 1 88.56 116 LEU A N 1
ATOM 891 C CA . LEU A 1 116 ? -2.779 4.984 6.664 1 88.56 116 LEU A CA 1
ATOM 892 C C . LEU A 1 116 ? -1.897 4.031 5.863 1 88.56 116 LEU A C 1
ATOM 894 O O . LEU A 1 116 ? -1.273 4.434 4.879 1 88.56 116 LEU A O 1
ATOM 898 N N . ARG A 1 117 ? -1.899 2.805 6.242 1 88.19 117 ARG A N 1
ATOM 899 C CA . ARG A 1 117 ? -1.062 1.824 5.559 1 88.19 117 ARG A CA 1
ATOM 900 C C . ARG A 1 117 ? -1.56 1.574 4.141 1 88.19 117 ARG A C 1
ATOM 902 O O . ARG A 1 117 ? -0.771 1.569 3.191 1 88.19 117 ARG A O 1
ATOM 909 N N . MET A 1 118 ? -2.803 1.451 3.967 1 91.88 118 MET A N 1
ATOM 910 C CA . MET A 1 118 ? -3.383 1.165 2.658 1 91.88 118 MET A CA 1
ATOM 911 C C . MET A 1 118 ? -3.27 2.375 1.736 1 91.88 118 MET A C 1
ATOM 913 O O . MET A 1 118 ? -3.131 2.225 0.521 1 91.88 118 MET A O 1
ATOM 917 N N . ALA A 1 119 ? -3.287 3.521 2.311 1 91.75 119 ALA A N 1
ATOM 918 C CA . ALA A 1 119 ? -3.297 4.766 1.544 1 91.75 119 ALA A CA 1
ATOM 919 C C . ALA A 1 119 ? -2.037 4.895 0.695 1 91.75 119 ALA A C 1
ATOM 921 O O . ALA A 1 119 ? -2.064 5.5 -0.38 1 91.75 119 ALA A O 1
ATOM 922 N N . GLU A 1 120 ? -0.965 4.352 1.144 1 87.5 120 GLU A N 1
ATOM 923 C CA . GLU A 1 120 ? 0.292 4.434 0.406 1 87.5 120 GLU A CA 1
ATOM 924 C C . GLU A 1 120 ? 0.166 3.789 -0.972 1 87.5 120 GLU A C 1
ATOM 926 O O . GLU A 1 120 ? 0.832 4.207 -1.922 1 87.5 120 GLU A O 1
ATOM 931 N N . GLY A 1 121 ? -0.709 2.885 -1.095 1 86.94 121 GLY A N 1
ATOM 932 C CA . GLY A 1 121 ? -0.862 2.17 -2.354 1 86.94 121 GLY A CA 1
ATOM 933 C C . GLY A 1 121 ? -2.078 2.611 -3.145 1 86.94 121 GLY A C 1
ATOM 934 O O . GLY A 1 121 ? -2.293 2.152 -4.27 1 86.94 121 GLY A O 1
ATOM 935 N N . LEU A 1 122 ? -2.816 3.51 -2.639 1 92.88 122 LEU A N 1
ATOM 936 C CA . LEU A 1 122 ? -4.027 3.975 -3.303 1 92.88 122 LEU A CA 1
ATOM 937 C C . LEU A 1 122 ? -3.721 5.125 -4.254 1 92.88 122 LEU A C 1
ATOM 939 O O . LEU A 1 122 ? -3.275 6.191 -3.822 1 92.88 122 LEU A O 1
ATOM 943 N N . SER A 1 123 ? -3.947 4.926 -5.508 1 90.88 123 SER A N 1
ATOM 944 C CA . SER A 1 123 ? -3.699 5.988 -6.48 1 90.88 123 SER A CA 1
ATOM 945 C C . SER A 1 123 ? -4.688 7.137 -6.309 1 90.88 123 SER A C 1
ATOM 947 O O . SER A 1 123 ? -5.754 6.965 -5.715 1 90.88 123 SER A O 1
ATOM 949 N N . ASP A 1 124 ? -4.309 8.32 -6.883 1 93.69 124 ASP A N 1
ATOM 950 C CA . ASP A 1 124 ? -5.215 9.461 -6.848 1 93.69 124 ASP A CA 1
ATOM 951 C C . ASP A 1 124 ? -6.531 9.141 -7.559 1 93.69 124 ASP A C 1
ATOM 953 O O . ASP A 1 124 ? -7.605 9.469 -7.055 1 93.69 124 ASP A O 1
ATOM 957 N N . GLU A 1 125 ? -6.402 8.492 -8.672 1 94.5 125 GLU A N 1
ATOM 958 C CA . GLU A 1 125 ? -7.586 8.109 -9.438 1 94.5 125 GLU A CA 1
ATOM 959 C C . GLU A 1 125 ? -8.492 7.188 -8.633 1 94.5 125 GLU A C 1
ATOM 961 O O . GLU 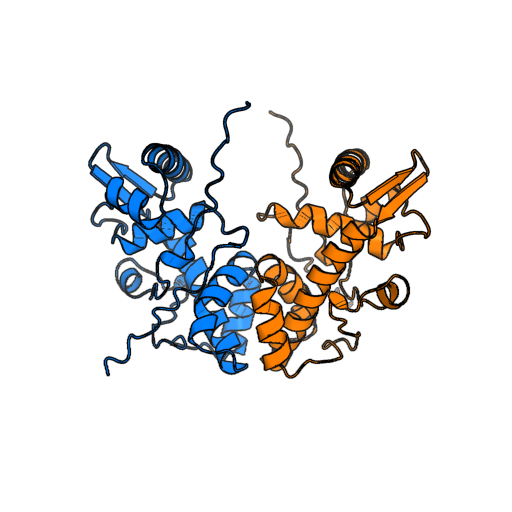A 1 125 ? -9.703 7.41 -8.555 1 94.5 125 GLU A O 1
ATOM 966 N N . ASP A 1 126 ? -7.926 6.215 -8.008 1 95.5 126 ASP A N 1
ATOM 967 C CA . ASP A 1 126 ? -8.68 5.273 -7.188 1 95.5 126 ASP A CA 1
ATOM 968 C C . ASP A 1 126 ? -9.352 5.98 -6.008 1 95.5 126 ASP A C 1
ATOM 970 O O . ASP A 1 126 ? -10.484 5.668 -5.656 1 95.5 126 ASP A O 1
ATOM 974 N N . ALA A 1 127 ? -8.617 6.895 -5.441 1 96.62 127 ALA A N 1
ATOM 975 C CA . ALA A 1 127 ? -9.141 7.633 -4.297 1 96.62 127 ALA A CA 1
ATOM 976 C C . ALA A 1 127 ? -10.391 8.422 -4.68 1 96.62 127 ALA A C 1
ATOM 978 O O . ALA A 1 127 ? -11.383 8.43 -3.938 1 96.62 127 ALA A O 1
ATOM 979 N N . TRP A 1 128 ? -10.32 9.055 -5.797 1 97.12 128 TRP A N 1
ATOM 980 C CA . TRP A 1 128 ? -11.469 9.828 -6.25 1 97.12 128 TRP A CA 1
ATOM 981 C C . TRP A 1 128 ? -12.656 8.914 -6.539 1 97.12 128 TRP A C 1
ATOM 983 O O . TRP A 1 128 ? -13.797 9.25 -6.211 1 97.12 128 TRP A O 1
ATOM 993 N N . ILE A 1 129 ? -12.414 7.793 -7.164 1 97.38 129 ILE A N 1
ATOM 994 C CA . ILE A 1 129 ? -13.477 6.824 -7.414 1 97.38 129 ILE A CA 1
ATOM 995 C C . ILE A 1 129 ? -14.109 6.402 -6.094 1 97.38 129 ILE A C 1
ATOM 997 O O . ILE A 1 129 ? -15.336 6.426 -5.953 1 97.38 129 ILE A O 1
ATOM 1001 N N . LEU A 1 130 ? -13.305 6.078 -5.164 1 97.62 130 LEU A N 1
ATOM 1002 C CA . LEU A 1 130 ? -13.781 5.609 -3.867 1 97.62 130 LEU A CA 1
ATOM 1003 C C . LEU A 1 130 ? -14.555 6.711 -3.145 1 97.62 130 LEU A C 1
ATOM 1005 O O . LEU A 1 130 ? -15.602 6.453 -2.545 1 97.62 130 LEU A O 1
ATOM 1009 N N . TYR A 1 131 ? -13.969 7.922 -3.211 1 97.25 131 TYR A N 1
ATOM 1010 C CA . TYR A 1 131 ? -14.617 9.078 -2.604 1 97.25 131 TYR A CA 1
ATOM 1011 C C . TYR A 1 131 ? -16.047 9.234 -3.113 1 97.25 131 TYR A C 1
ATOM 1013 O O . TYR A 1 131 ? -16.969 9.43 -2.326 1 97.25 131 TYR A O 1
ATOM 1021 N N . LYS A 1 132 ? -16.219 9.102 -4.359 1 97.88 132 LYS A N 1
ATOM 1022 C CA . LYS A 1 132 ? -17.531 9.242 -4.984 1 97.88 132 LYS A CA 1
ATOM 1023 C C . LYS A 1 132 ? -18.438 8.07 -4.625 1 97.88 132 LYS A C 1
ATOM 1025 O O . LYS A 1 132 ? -19.609 8.266 -4.289 1 97.88 132 LYS A O 1
ATOM 1030 N N . VAL A 1 133 ? -17.938 6.898 -4.688 1 97.88 133 VAL A N 1
ATOM 1031 C CA . VAL A 1 133 ? -18.688 5.688 -4.402 1 97.88 133 VAL A CA 1
ATOM 1032 C C . VAL A 1 133 ? -19.203 5.73 -2.963 1 97.88 133 VAL A C 1
ATOM 1034 O O . VAL A 1 133 ? -20.312 5.266 -2.678 1 97.88 133 VAL A O 1
ATOM 1037 N N . LEU A 1 134 ? -18.453 6.336 -2.082 1 97.88 134 LEU A N 1
ATOM 1038 C CA . LEU A 1 134 ? -18.812 6.379 -0.668 1 97.88 134 LEU A CA 1
ATOM 1039 C C . LEU A 1 134 ? -19.75 7.551 -0.378 1 97.88 134 LEU A C 1
ATOM 1041 O O . LEU A 1 134 ? -20.141 7.77 0.772 1 97.88 134 LEU A O 1
ATOM 1045 N N . GLY A 1 135 ? -20.047 8.273 -1.393 1 97.94 135 GLY A N 1
ATOM 1046 C CA . GLY A 1 135 ? -20.984 9.367 -1.251 1 97.94 135 GLY A CA 1
ATOM 1047 C C . GLY A 1 135 ? -20.344 10.656 -0.772 1 97.94 135 GLY A C 1
ATOM 1048 O O . GLY A 1 135 ? -20.953 11.422 -0.023 1 97.94 135 GLY A O 1
ATOM 1049 N N . GLU A 1 136 ? -19.109 10.812 -1.037 1 97.19 136 GLU A N 1
ATOM 1050 C CA . GLU A 1 136 ? -18.359 12.031 -0.71 1 97.19 136 GLU A CA 1
ATOM 1051 C C . GLU A 1 136 ? -18.5 12.375 0.77 1 97.19 136 GLU A C 1
ATOM 1053 O O . GLU A 1 136 ? -18.953 13.461 1.118 1 97.19 136 GLU A O 1
ATOM 1058 N N . PRO A 1 137 ? -18.094 11.469 1.597 1 96.5 137 PRO A N 1
ATOM 1059 C CA . PRO A 1 137 ? -18.219 11.703 3.037 1 96.5 137 PRO A CA 1
ATOM 1060 C C . PRO A 1 137 ? -17.516 12.984 3.49 1 96.5 137 PRO A C 1
ATOM 1062 O O . PRO A 1 137 ? -16.453 13.32 2.982 1 96.5 137 PRO A O 1
ATOM 1065 N N . LYS A 1 138 ? -18.062 13.633 4.473 1 93.19 138 LYS A N 1
ATOM 1066 C CA . LYS A 1 138 ? -17.547 14.922 4.945 1 93.19 138 LYS A CA 1
ATOM 1067 C C . LYS A 1 138 ? -16.688 14.742 6.191 1 93.19 138 LYS A C 1
ATOM 1069 O O . LYS A 1 138 ? -15.859 15.602 6.508 1 93.19 138 LYS A O 1
ATOM 1074 N N . TYR A 1 139 ? -17 13.617 6.875 1 92.38 139 TYR A N 1
ATOM 1075 C CA . TYR A 1 139 ? -16.266 13.352 8.109 1 92.38 139 TYR A CA 1
ATOM 1076 C C . TYR A 1 139 ? -15.781 11.914 8.164 1 92.38 139 TYR A C 1
ATOM 1078 O O . TYR A 1 139 ? -16.453 11.008 7.66 1 92.38 139 TYR A O 1
ATOM 1086 N N . CYS A 1 140 ? -14.672 11.711 8.758 1 90 140 CYS A N 1
ATOM 1087 C CA . CYS A 1 140 ? -14.203 10.352 9 1 90 140 CYS A CA 1
ATOM 1088 C C . CYS A 1 140 ? -14.867 9.758 10.234 1 90 140 CYS A C 1
ATOM 1090 O O . CYS A 1 140 ? -15.602 10.453 10.945 1 90 140 CYS A O 1
ATOM 1092 N N . PRO A 1 141 ? -14.672 8.547 10.508 1 90.94 141 PRO A N 1
ATOM 1093 C CA . PRO A 1 141 ? -15.32 7.914 11.656 1 90.94 141 PRO A CA 1
ATOM 1094 C C . PRO A 1 141 ? -14.961 8.578 12.984 1 90.94 141 PRO A C 1
ATOM 1096 O O . PRO A 1 141 ? -15.711 8.484 13.953 1 90.94 141 PRO A O 1
ATOM 1099 N N . HIS A 1 142 ? -13.922 9.234 13.109 1 85.81 142 HIS A N 1
ATOM 1100 C CA . HIS A 1 142 ? -13.508 9.938 14.32 1 85.81 142 HIS A CA 1
ATOM 1101 C C . HIS A 1 142 ? -14.016 11.375 14.32 1 85.81 142 HIS A C 1
ATOM 1103 O O . HIS A 1 142 ? -13.531 12.211 15.086 1 85.81 142 HIS A O 1
ATOM 1109 N N . LYS A 1 143 ? -14.797 11.68 13.344 1 87 143 LYS A N 1
ATOM 1110 C CA . LYS A 1 143 ? -15.516 12.953 13.281 1 87 143 LYS A CA 1
ATOM 1111 C C . LYS A 1 143 ? -14.586 14.094 12.891 1 87 143 LYS A C 1
ATOM 1113 O O . LYS A 1 143 ? -14.727 15.219 13.375 1 87 143 LYS A O 1
ATOM 1118 N N . LYS A 1 144 ? -13.617 13.836 12.227 1 85.62 144 LYS A N 1
ATOM 1119 C CA . LYS A 1 144 ? -12.75 14.852 11.648 1 85.62 144 LYS A CA 1
ATOM 1120 C C . LYS A 1 144 ? -13.102 15.109 10.18 1 85.62 144 LYS A C 1
ATOM 1122 O O . LYS A 1 144 ? -13.492 14.188 9.461 1 85.62 144 LYS A O 1
ATOM 1127 N N . PRO A 1 145 ? -12.938 16.328 9.789 1 88.31 145 PRO A N 1
ATOM 1128 C CA . PRO A 1 145 ? -13.344 16.656 8.422 1 88.31 145 PRO A CA 1
ATOM 1129 C C . PRO A 1 145 ? -12.469 15.977 7.363 1 88.31 145 PRO A C 1
ATOM 1131 O O . PRO A 1 145 ? -11.258 15.844 7.555 1 88.31 145 PRO A O 1
ATOM 1134 N N . ILE A 1 146 ? -13.07 15.578 6.312 1 91.56 146 ILE A N 1
ATOM 1135 C CA . ILE A 1 146 ? -12.398 15.062 5.125 1 91.56 146 ILE A CA 1
ATOM 1136 C C . ILE A 1 146 ? -12.359 16.141 4.047 1 91.56 146 ILE A C 1
ATOM 1138 O O . ILE A 1 146 ? -13.391 16.5 3.477 1 91.56 146 ILE A O 1
ATOM 1142 N N . ILE A 1 147 ? -11.195 16.594 3.807 1 89.19 147 ILE A N 1
ATOM 1143 C CA . ILE A 1 147 ? -11.047 17.703 2.861 1 89.19 147 ILE A CA 1
ATOM 1144 C C . ILE A 1 147 ? -10.266 17.234 1.638 1 89.19 147 ILE A C 1
ATOM 1146 O O . ILE A 1 147 ? -9.094 16.875 1.748 1 89.19 147 ILE A O 1
ATOM 1150 N N . PRO A 1 148 ? -10.922 17.25 0.492 1 90.69 148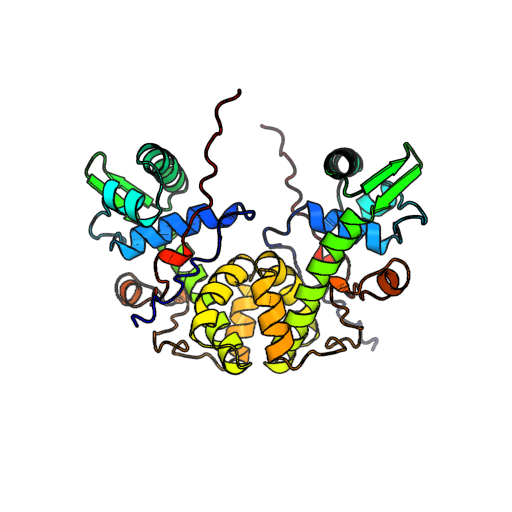 PRO A N 1
ATOM 1151 C CA . PRO A 1 148 ? -10.172 16.891 -0.713 1 90.69 148 PRO A CA 1
ATOM 1152 C C . PRO A 1 148 ? -8.93 17.75 -0.919 1 90.69 148 PRO A C 1
ATOM 1154 O O . PRO A 1 148 ? -8.898 18.906 -0.517 1 90.69 148 PRO A O 1
ATOM 1157 N N . PRO A 1 149 ? -7.949 17.109 -1.558 1 87.5 149 PRO A N 1
ATOM 1158 C CA . PRO A 1 149 ? -6.668 17.812 -1.693 1 87.5 149 PRO A CA 1
ATOM 1159 C C . PRO A 1 149 ? -6.793 19.109 -2.482 1 87.5 149 PRO A C 1
ATOM 1161 O O . PRO A 1 149 ? -6.027 20.062 -2.25 1 87.5 149 PRO A O 1
ATOM 1164 N N . ASP A 1 150 ? -7.652 19.188 -3.393 1 87.25 150 ASP A N 1
ATOM 1165 C CA . ASP A 1 150 ? -7.801 20.375 -4.23 1 87.25 150 ASP A CA 1
ATOM 1166 C C . ASP A 1 150 ? -8.406 21.531 -3.441 1 87.25 150 ASP A C 1
ATOM 1168 O O . ASP A 1 150 ? -8.367 22.672 -3.883 1 87.25 150 ASP A O 1
ATOM 1172 N N . GLU A 1 151 ? -8.914 21.266 -2.279 1 87.38 151 GLU A N 1
ATOM 1173 C CA . GLU A 1 151 ? -9.57 22.281 -1.459 1 87.38 151 GLU A CA 1
ATOM 1174 C C . GLU A 1 151 ? -8.695 22.688 -0.27 1 87.38 151 GLU A C 1
ATOM 1176 O O . GLU A 1 151 ? -9.094 23.516 0.55 1 87.38 151 GLU A O 1
ATOM 1181 N N . ILE A 1 152 ? -7.555 22.109 -0.249 1 83.81 152 ILE A N 1
ATOM 1182 C CA . ILE A 1 152 ? -6.711 22.375 0.913 1 83.81 152 ILE A CA 1
ATOM 1183 C C . ILE A 1 152 ? -6.016 23.719 0.754 1 83.81 152 ILE A C 1
ATOM 1185 O O . ILE A 1 152 ? -5.57 24.078 -0.34 1 83.81 152 ILE A O 1
ATOM 1189 N N . ASN A 1 153 ? -6.086 24.438 1.786 1 76.81 153 ASN A N 1
ATOM 1190 C CA . ASN A 1 153 ? -5.336 25.688 1.905 1 76.81 153 ASN A CA 1
ATOM 1191 C C . ASN A 1 153 ? -4.754 25.859 3.305 1 76.81 153 ASN A C 1
ATOM 1193 O O . ASN A 1 153 ? -4.953 25.016 4.176 1 76.81 153 ASN A O 1
ATOM 1197 N N . ALA A 1 154 ? -3.936 26.938 3.438 1 69.5 154 ALA A N 1
ATOM 1198 C CA . ALA A 1 154 ? -3.25 27.156 4.707 1 69.5 154 ALA A CA 1
ATOM 1199 C C . ALA A 1 154 ? -4.246 27.234 5.863 1 69.5 154 ALA A C 1
ATOM 1201 O O . ALA A 1 154 ? -3.98 26.734 6.957 1 69.5 154 ALA A O 1
ATOM 1202 N N . GLU A 1 155 ? -5.363 27.766 5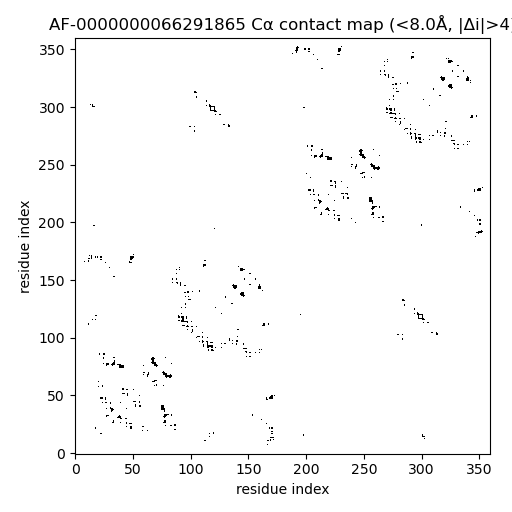.617 1 72.44 155 GLU A N 1
ATOM 1203 C CA . GLU A 1 155 ? -6.359 27.984 6.664 1 72.44 155 GLU A CA 1
ATOM 1204 C C . GLU A 1 155 ? -6.984 26.672 7.109 1 72.44 155 GLU A C 1
ATOM 1206 O O . GLU A 1 155 ? -7.082 26.391 8.312 1 72.44 155 GLU A O 1
ATOM 1211 N N . ASN A 1 156 ? -7.363 25.797 6.207 1 78.25 156 ASN A N 1
ATOM 1212 C CA . ASN A 1 156 ? -8.062 24.578 6.578 1 78.25 156 ASN A CA 1
ATOM 1213 C C . ASN A 1 156 ? -7.094 23.422 6.824 1 78.25 156 ASN A C 1
ATOM 1215 O O . ASN A 1 156 ? -7.484 22.375 7.332 1 78.25 156 ASN A O 1
ATOM 1219 N N . ALA A 1 157 ? -5.871 23.656 6.496 1 76.06 157 ALA A N 1
ATOM 1220 C CA . ALA A 1 157 ? -4.848 22.641 6.711 1 76.06 157 ALA A CA 1
ATOM 1221 C C . ALA A 1 157 ? -4.777 22.234 8.18 1 76.06 157 ALA A C 1
ATOM 1223 O O . ALA A 1 157 ? -4.512 21.078 8.5 1 76.06 157 ALA A O 1
ATOM 1224 N N . ARG A 1 158 ? -5.066 23.125 8.984 1 74.44 158 ARG A N 1
ATOM 1225 C CA . ARG A 1 158 ? -5.012 22.844 10.414 1 74.44 158 ARG A CA 1
ATOM 1226 C C . ARG A 1 158 ? -6.094 21.859 10.828 1 74.44 158 ARG A C 1
ATOM 1228 O O . ARG A 1 158 ? -5.949 21.156 11.828 1 74.44 158 ARG A O 1
ATOM 1235 N N . GLN A 1 159 ? -7.098 21.797 10.008 1 72.56 159 GLN A N 1
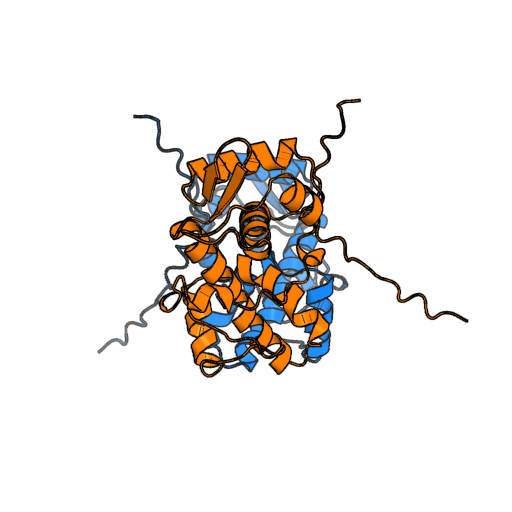ATOM 1236 C CA . GLN A 1 159 ? -8.234 20.938 10.352 1 72.56 159 GLN A CA 1
ATOM 1237 C C . GLN A 1 159 ? -8 19.5 9.906 1 72.56 159 GLN A C 1
ATOM 1239 O O . GLN A 1 159 ? -8.719 18.594 10.328 1 72.56 159 GLN A O 1
ATOM 1244 N N . ILE A 1 160 ? -7.09 19.422 8.977 1 70.12 160 ILE A N 1
ATOM 1245 C CA . ILE A 1 160 ? -6.855 18.078 8.469 1 70.12 160 ILE A CA 1
ATOM 1246 C C . ILE A 1 160 ? -6.402 17.172 9.609 1 70.12 160 ILE A C 1
ATOM 1248 O O . ILE A 1 160 ? -5.504 17.531 10.375 1 70.12 160 ILE A O 1
ATOM 1252 N N . ALA A 1 161 ? -7.395 16.484 10.305 1 56.53 161 ALA A N 1
ATOM 1253 C CA . ALA A 1 161 ? -7.402 15.648 11.5 1 56.53 161 ALA A CA 1
ATOM 1254 C C . ALA A 1 161 ? -6.285 14.609 11.453 1 56.53 161 ALA A C 1
ATOM 1256 O O . ALA A 1 161 ? -6.18 13.844 10.484 1 56.53 161 ALA A O 1
ATOM 1257 N N . LEU A 1 162 ? -5.098 15.016 11.781 1 57.97 162 LEU A N 1
ATOM 1258 C CA . LEU A 1 162 ? -4.223 13.859 11.977 1 57.97 162 LEU A CA 1
ATOM 1259 C C . LEU A 1 162 ? -4.633 13.078 13.227 1 57.97 162 LEU A C 1
ATOM 1261 O O . LEU A 1 162 ? -4.629 13.625 14.328 1 57.97 162 LEU A O 1
ATOM 1265 N N . CYS A 1 163 ? -5.777 12.477 13.32 1 53.41 163 CYS A N 1
ATOM 1266 C CA . CYS A 1 163 ? -5.98 11.609 14.477 1 53.41 163 CYS A CA 1
ATOM 1267 C C . CYS A 1 163 ? -4.875 10.562 14.578 1 53.41 163 CYS A C 1
ATOM 1269 O O . CYS A 1 163 ? -4.992 9.609 15.344 1 53.41 163 CYS A O 1
ATOM 1271 N N . CYS A 1 164 ? -3.914 10.688 13.68 1 50.91 164 CYS A N 1
ATOM 1272 C CA . CYS A 1 164 ? -2.961 9.586 13.719 1 50.91 164 CYS A CA 1
ATOM 1273 C C . CYS A 1 164 ? -2.061 9.695 14.945 1 50.91 164 CYS A C 1
ATOM 1275 O O . CYS A 1 164 ? -1.432 10.727 15.172 1 50.91 164 CYS A O 1
ATOM 1277 N N . GLY A 1 165 ? -2.543 9.234 16.047 1 47.91 165 GLY A N 1
ATOM 1278 C CA . GLY A 1 165 ? -1.508 9.141 17.062 1 47.91 165 GLY A CA 1
ATOM 1279 C C . GLY A 1 165 ? -0.147 8.781 16.5 1 47.91 165 GLY A C 1
ATOM 1280 O O . GLY A 1 165 ? -0.051 8.031 15.516 1 47.91 165 GLY A O 1
ATOM 1281 N N . ILE A 1 166 ? 0.833 9.68 16.578 1 50.03 166 ILE A N 1
ATOM 1282 C CA . ILE A 1 166 ? 2.238 9.594 16.188 1 50.03 166 ILE A CA 1
ATOM 1283 C C . ILE A 1 166 ? 2.721 8.148 16.312 1 50.03 166 ILE A C 1
ATOM 1285 O O . ILE A 1 166 ? 3.674 7.746 15.648 1 50.03 166 ILE A O 1
ATOM 1289 N N . SER A 1 167 ? 2.215 7.492 17.203 1 49 167 SER A N 1
ATOM 1290 C CA . SER A 1 167 ? 2.773 6.172 17.469 1 49 167 SER A CA 1
ATOM 1291 C C . SER A 1 167 ? 2.754 5.297 16.219 1 49 167 SER A C 1
ATOM 1293 O O . SER A 1 167 ? 3.471 4.301 16.141 1 49 167 SER A O 1
ATOM 1295 N N . ILE A 1 168 ? 1.872 5.691 15.367 1 51.03 168 ILE A N 1
ATOM 1296 C CA . ILE A 1 168 ? 1.753 4.844 14.18 1 51.03 168 ILE A CA 1
ATOM 1297 C C . ILE A 1 168 ? 2.953 5.07 13.266 1 51.03 168 ILE A C 1
ATOM 1299 O O . ILE A 1 168 ? 3.25 4.234 12.406 1 51.03 168 ILE A O 1
ATOM 1303 N N . LEU A 1 169 ? 3.645 6.18 13.445 1 51.94 169 LEU A N 1
ATOM 1304 C CA . LEU A 1 169 ? 4.801 6.527 12.625 1 51.94 169 LEU A CA 1
ATOM 1305 C C . LEU A 1 169 ? 6.012 5.684 13.008 1 51.94 169 LEU A C 1
ATOM 1307 O O . LEU A 1 169 ? 7.137 5.996 12.617 1 51.94 169 LEU A O 1
ATOM 1311 N N . GLN A 1 170 ? 5.996 4.633 13.641 1 45.62 170 GLN A N 1
ATOM 1312 C CA . GLN A 1 170 ? 7.223 3.943 14.039 1 45.62 170 GLN A CA 1
ATOM 1313 C C . GLN A 1 170 ? 8.102 3.654 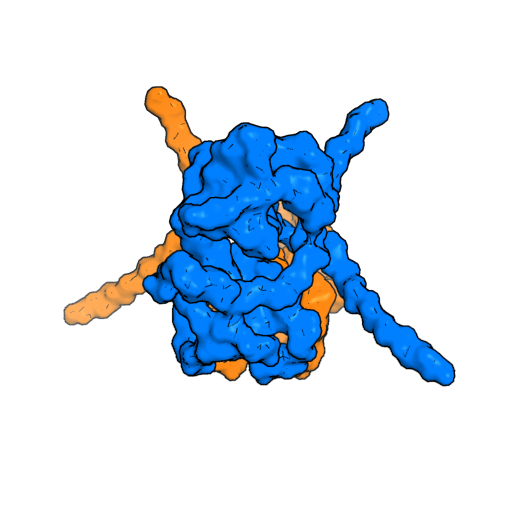12.828 1 45.62 170 GLN A C 1
ATOM 1315 O O . GLN A 1 170 ? 7.684 2.963 11.898 1 45.62 170 GLN A O 1
ATOM 1320 N N . ILE A 1 171 ? 8.859 4.602 12.461 1 44.16 171 ILE A N 1
ATOM 1321 C CA . ILE A 1 171 ? 9.859 4.5 11.398 1 44.16 171 ILE A CA 1
ATOM 1322 C C . ILE A 1 171 ? 10.758 3.289 11.648 1 44.16 171 ILE A C 1
ATOM 1324 O O . ILE A 1 171 ? 11.25 3.094 12.758 1 44.16 171 ILE A O 1
ATOM 1328 N N . PRO A 1 172 ? 10.664 2.285 10.789 1 40.5 172 PRO A N 1
ATOM 1329 C CA . PRO A 1 172 ? 11.648 1.224 10.992 1 40.5 172 PRO A CA 1
ATOM 1330 C C . PRO A 1 172 ? 13.07 1.762 11.164 1 40.5 172 PRO A C 1
ATOM 1332 O O . PRO A 1 172 ? 13.469 2.699 10.469 1 40.5 172 PRO A O 1
ATOM 1335 N N . ASN A 1 173 ? 13.562 1.796 12.383 1 37.84 173 ASN A N 1
ATOM 1336 C CA . ASN A 1 173 ? 14.969 2.09 12.664 1 37.84 173 ASN A CA 1
ATOM 1337 C C . ASN A 1 173 ? 15.898 1.153 11.898 1 37.84 173 ASN A C 1
ATOM 1339 O O . ASN A 1 173 ? 15.898 -0.056 12.141 1 37.84 173 ASN A O 1
ATOM 1343 N N . ASN A 1 174 ? 15.977 1.3 10.625 1 34.84 174 ASN A N 1
ATOM 1344 C CA . ASN A 1 174 ? 17.141 0.595 10.094 1 34.84 174 ASN A CA 1
ATOM 1345 C C . ASN A 1 174 ? 18.406 0.907 10.891 1 34.84 174 ASN A C 1
ATOM 1347 O O . ASN A 1 174 ? 19.031 1.948 10.688 1 34.84 174 ASN A O 1
ATOM 1351 N N . ARG A 1 175 ? 18.5 0.743 12.164 1 32.78 175 ARG A N 1
ATOM 1352 C CA . ARG A 1 175 ? 19.812 0.771 12.797 1 32.78 175 ARG A CA 1
ATOM 1353 C C . ARG A 1 175 ? 20.828 -0.025 11.984 1 32.78 175 ARG A C 1
ATOM 1355 O O . ARG A 1 175 ? 20.625 -1.21 11.711 1 32.78 175 ARG A O 1
ATOM 1362 N N . LEU A 1 176 ? 21.625 0.599 11.094 1 32.84 176 LEU A N 1
ATOM 1363 C CA . LEU A 1 176 ? 22.922 0.115 10.625 1 32.84 176 LEU A CA 1
ATOM 1364 C C . LEU A 1 176 ? 23.641 -0.645 11.734 1 32.84 176 LEU A C 1
ATOM 1366 O O . LEU A 1 176 ? 24.016 -0.06 12.75 1 32.84 176 LEU A O 1
ATOM 1370 N N . GLN A 1 177 ? 23.234 -1.792 12.109 1 28.86 177 GLN A N 1
ATOM 1371 C CA . GLN A 1 177 ? 24.188 -2.545 12.922 1 28.86 177 GLN A CA 1
ATOM 1372 C C . GLN A 1 177 ? 25.594 -2.447 12.344 1 28.86 177 GLN A C 1
ATOM 1374 O O . GLN A 1 177 ? 25.797 -2.625 11.141 1 28.86 177 GLN A O 1
ATOM 1379 N N . PRO A 1 178 ? 26.609 -1.867 13.039 1 29.16 178 PRO A N 1
ATOM 1380 C CA . PRO A 1 178 ? 28 -1.95 12.609 1 29.16 178 PRO A CA 1
ATOM 1381 C C . PRO A 1 178 ? 28.422 -3.367 12.227 1 29.16 178 PRO A C 1
ATOM 1383 O O . PRO A 1 178 ? 27.828 -4.34 12.703 1 29.16 178 PRO A O 1
ATOM 1386 N N . PRO A 1 179 ? 29 -3.594 11 1 28.41 179 PRO A N 1
ATOM 1387 C CA . PRO A 1 179 ? 29.641 -4.898 10.836 1 28.41 179 PRO A CA 1
ATOM 1388 C C . PRO A 1 179 ? 30.422 -5.332 12.078 1 28.41 179 PRO A C 1
ATOM 1390 O O . PRO A 1 179 ? 31.062 -4.504 12.727 1 28.41 179 PRO A O 1
ATOM 1393 N N . SER A 1 180 ? 29.891 -6.363 12.789 1 23.73 180 SER A N 1
ATOM 1394 C CA . SER A 1 180 ? 30.922 -6.961 13.641 1 23.73 180 SER A CA 1
ATOM 1395 C C . SER A 1 180 ? 32.156 -7.32 12.836 1 23.73 180 SER A C 1
ATOM 1397 O O . SER A 1 180 ? 32.062 -7.73 11.672 1 23.73 180 SER A O 1
ATOM 1399 N N . MET B 1 1 ? -19.047 2.77 -37.719 1 25.17 1 MET B N 1
ATOM 1400 C CA . MET B 1 1 ? -18.125 3.658 -37.031 1 25.17 1 MET B CA 1
ATOM 1401 C C . MET B 1 1 ? -17.609 3.027 -35.719 1 25.17 1 MET B C 1
ATOM 1403 O O . MET B 1 1 ? -18.406 2.732 -34.844 1 25.17 1 MET B O 1
ATOM 1407 N N . SER B 1 2 ? -16.438 2.246 -35.781 1 25.5 2 SER B N 1
ATOM 1408 C CA . SER B 1 2 ? -15.797 1.207 -34.969 1 25.5 2 SER B CA 1
ATOM 1409 C C . SER B 1 2 ? -15.352 1.752 -33.625 1 25.5 2 SER B C 1
ATOM 1411 O O . SER B 1 2 ? -14.773 2.84 -33.531 1 25.5 2 SER B O 1
ATOM 1413 N N . ARG B 1 3 ? -16.141 1.452 -32.531 1 25.16 3 ARG B N 1
ATOM 1414 C CA . ARG B 1 3 ? -16.047 1.789 -31.125 1 25.16 3 ARG B CA 1
ATOM 1415 C C . ARG B 1 3 ? -14.672 1.437 -30.578 1 25.16 3 ARG B C 1
ATOM 1417 O O . ARG B 1 3 ? -14.352 0.26 -30.391 1 25.16 3 ARG B O 1
ATOM 1424 N N . GLY B 1 4 ? -13.547 2.061 -31.156 1 24.19 4 GLY B N 1
ATOM 1425 C CA . GLY B 1 4 ? -12.18 1.904 -30.672 1 24.19 4 GLY B CA 1
ATOM 1426 C C . GLY B 1 4 ? -12.055 2.104 -29.172 1 24.19 4 GLY B C 1
ATOM 1427 O O . GLY B 1 4 ? -12.359 3.18 -28.656 1 24.19 4 GLY B O 1
ATOM 1428 N N . ARG B 1 5 ? -12.445 1.128 -28.438 1 26.45 5 ARG B N 1
ATOM 1429 C CA . ARG B 1 5 ? -12.391 1.092 -26.969 1 26.45 5 ARG B CA 1
ATOM 1430 C C . ARG B 1 5 ? -11.031 1.554 -26.469 1 26.45 5 ARG B C 1
ATOM 1432 O O . ARG B 1 5 ? -9.992 1.106 -26.953 1 26.45 5 ARG B O 1
ATOM 1439 N N . ALA B 1 6 ? -10.914 2.91 -26.109 1 27.28 6 ALA B N 1
ATOM 1440 C CA . ALA B 1 6 ? -9.82 3.568 -25.422 1 27.28 6 ALA B CA 1
ATOM 1441 C C . ALA B 1 6 ? -9.211 2.648 -24.359 1 27.28 6 ALA B C 1
ATOM 1443 O O . ALA B 1 6 ? -9.883 2.254 -23.406 1 27.28 6 ALA B O 1
ATOM 1444 N N . ASP B 1 7 ? -8.352 1.655 -24.625 1 25.33 7 ASP B N 1
ATOM 1445 C CA . ASP B 1 7 ? -7.445 0.842 -23.812 1 25.33 7 ASP B CA 1
ATOM 1446 C C . ASP B 1 7 ? -6.68 1.703 -22.812 1 25.33 7 ASP B C 1
ATOM 1448 O O . ASP B 1 7 ? -5.645 2.281 -23.156 1 25.33 7 ASP B O 1
ATOM 1452 N N . THR B 1 8 ? -7.293 2.674 -22.234 1 23.3 8 THR B N 1
ATOM 1453 C CA . THR B 1 8 ? -6.605 3.547 -21.297 1 23.3 8 THR B CA 1
ATOM 1454 C C . THR B 1 8 ? -5.824 2.727 -20.266 1 23.3 8 THR B C 1
ATOM 1456 O O . THR B 1 8 ? -6.418 2.068 -19.406 1 23.3 8 THR B O 1
ATOM 1459 N N . ALA B 1 9 ? -4.801 1.94 -20.703 1 28.45 9 ALA B N 1
ATOM 1460 C CA . ALA B 1 9 ? -3.74 1.3 -19.938 1 28.45 9 ALA B CA 1
ATOM 1461 C C . ALA B 1 9 ? -3.188 2.244 -18.859 1 28.45 9 ALA B C 1
ATOM 1463 O O . ALA B 1 9 ? -2.602 3.279 -19.188 1 28.45 9 ALA B O 1
ATOM 1464 N N . GLY B 1 10 ? -3.82 2.648 -17.891 1 25.92 10 GLY B N 1
ATOM 1465 C CA . GLY B 1 10 ? -3.445 3.527 -16.797 1 25.92 10 GLY B CA 1
ATOM 1466 C C . GLY B 1 10 ? -2.045 3.271 -16.281 1 25.92 10 GLY B C 1
ATOM 1467 O O . GLY B 1 10 ? -1.57 2.133 -16.297 1 25.92 10 GLY B O 1
ATOM 1468 N N . ASP B 1 11 ? -1.081 4.16 -16.438 1 27.22 11 ASP B N 1
ATOM 1469 C CA . ASP B 1 11 ? 0.329 4.391 -16.141 1 27.22 11 ASP B CA 1
ATOM 1470 C C . ASP B 1 11 ? 0.678 3.916 -14.734 1 27.22 11 ASP B C 1
ATOM 1472 O O . ASP B 1 11 ? 0.312 4.559 -13.75 1 27.22 11 ASP B O 1
ATOM 1476 N N . CYS B 1 12 ? 0.532 2.682 -14.438 1 28.66 12 CYS B N 1
ATOM 1477 C CA . CYS B 1 12 ? 0.955 2.074 -13.18 1 28.66 12 CYS B CA 1
ATOM 1478 C C . CYS B 1 12 ? 2.441 2.307 -12.938 1 28.66 12 CYS B C 1
ATOM 1480 O O . CYS B 1 12 ? 3.039 1.665 -12.07 1 28.66 12 CYS B O 1
ATOM 1482 N N . SER B 1 13 ? 3.264 2.898 -13.617 1 28.36 13 SER B N 1
ATOM 1483 C CA . SER B 1 13 ? 4.719 2.941 -13.523 1 28.36 13 SER B CA 1
ATOM 1484 C C . SER B 1 13 ? 5.164 3.469 -12.164 1 28.36 13 SER B C 1
ATOM 1486 O O . SER B 1 13 ? 6.34 3.373 -11.805 1 28.36 13 SER B O 1
ATOM 1488 N N . LYS B 1 14 ? 4.836 4.539 -11.633 1 30.73 14 LYS B N 1
ATOM 1489 C CA . LYS B 1 14 ? 5.707 5.305 -10.742 1 30.73 14 LYS B CA 1
ATOM 1490 C C . LYS B 1 14 ? 6.137 4.465 -9.539 1 30.73 14 LYS B C 1
ATOM 1492 O O . LYS B 1 14 ? 7.301 4.062 -9.445 1 30.73 14 LYS B O 1
ATOM 1497 N N . ASN B 1 15 ? 6.004 4.867 -8.266 1 32.81 15 ASN B N 1
ATOM 1498 C CA . ASN B 1 15 ? 6.773 5.051 -7.043 1 32.81 15 ASN B CA 1
ATOM 1499 C C . ASN B 1 15 ? 7 3.723 -6.32 1 32.81 15 ASN B C 1
ATOM 1501 O O . ASN B 1 15 ? 7.98 3.568 -5.59 1 32.81 15 ASN B O 1
ATOM 1505 N N . GLY B 1 16 ? 6.195 2.832 -5.844 1 36.56 16 GLY B N 1
ATOM 1506 C CA . GLY B 1 16 ? 6.594 2.168 -4.613 1 36.56 16 GLY B CA 1
ATOM 1507 C C . GLY B 1 16 ? 7.48 0.96 -4.844 1 36.56 16 GLY B C 1
ATOM 1508 O O . GLY B 1 16 ? 7.371 0.292 -5.875 1 36.56 16 GLY B O 1
ATOM 1509 N N . ARG B 1 17 ? 8.852 0.853 -4.504 1 43.94 17 ARG B N 1
ATOM 1510 C CA . ARG B 1 17 ? 9.883 -0.175 -4.395 1 43.94 17 ARG B CA 1
ATOM 1511 C C . ARG B 1 17 ? 9.266 -1.565 -4.316 1 43.94 17 ARG B C 1
ATOM 1513 O O . ARG B 1 17 ? 9.75 -2.506 -4.949 1 43.94 17 ARG B O 1
ATOM 1520 N N . ARG B 1 18 ? 8.414 -2.012 -3.426 1 53.19 18 ARG B N 1
ATOM 1521 C CA . ARG B 1 18 ? 8.023 -3.383 -3.107 1 53.19 18 ARG B CA 1
ATOM 1522 C C . ARG B 1 18 ? 7.273 -4.023 -4.27 1 53.19 18 ARG B C 1
ATOM 1524 O O . ARG B 1 18 ? 7.246 -5.25 -4.398 1 53.19 18 ARG B O 1
ATOM 1531 N N . SER B 1 19 ? 6.891 -3.238 -5.281 1 70.5 19 SER B N 1
ATOM 1532 C CA . SER B 1 19 ? 5.969 -3.869 -6.219 1 70.5 19 SER B CA 1
ATOM 1533 C C . SER B 1 19 ? 6.723 -4.613 -7.32 1 70.5 19 SER B C 1
ATOM 1535 O O . SER B 1 19 ? 6.188 -5.547 -7.922 1 70.5 19 SER B O 1
ATOM 1537 N N . ARG B 1 20 ? 8.102 -4.621 -7.281 1 79.44 20 ARG B N 1
ATOM 1538 C CA . ARG B 1 20 ? 8.742 -5.305 -8.398 1 79.44 20 ARG B CA 1
ATOM 1539 C C . ARG B 1 20 ? 8.852 -6.801 -8.141 1 79.44 20 ARG B C 1
ATOM 1541 O O . ARG B 1 20 ? 8.562 -7.613 -9.023 1 79.44 20 ARG B O 1
ATOM 1548 N N . ILE B 1 21 ? 9.234 -7.145 -6.938 1 88.38 21 ILE B N 1
ATOM 1549 C CA . ILE B 1 21 ? 9.375 -8.539 -6.547 1 88.38 21 ILE B CA 1
ATOM 1550 C C . ILE B 1 21 ? 8.055 -9.273 -6.777 1 88.38 21 ILE B C 1
ATOM 1552 O O . ILE B 1 21 ? 8.031 -10.344 -7.395 1 88.38 21 ILE B O 1
ATOM 1556 N N . LEU B 1 22 ? 7.039 -8.633 -6.344 1 89.5 22 LEU B N 1
ATOM 1557 C CA . LEU B 1 22 ? 5.727 -9.266 -6.461 1 89.5 22 LEU B CA 1
ATOM 1558 C C . LEU B 1 22 ? 5.324 -9.414 -7.926 1 89.5 22 LEU B C 1
ATOM 1560 O O . LEU B 1 22 ? 4.699 -10.406 -8.305 1 89.5 22 LEU B O 1
ATOM 1564 N N . HIS B 1 23 ? 5.734 -8.508 -8.711 1 88.31 23 HIS B N 1
ATOM 1565 C CA . HIS B 1 23 ? 5.422 -8.586 -10.133 1 88.31 23 HIS B CA 1
ATOM 1566 C C . HIS B 1 23 ? 6.121 -9.766 -10.789 1 88.31 23 HIS B C 1
ATOM 1568 O O . HIS B 1 23 ? 5.527 -10.477 -11.602 1 88.31 23 HIS B O 1
ATOM 1574 N N . TYR B 1 24 ? 7.305 -9.969 -10.414 1 91.75 24 TYR B N 1
ATOM 1575 C CA . TYR B 1 24 ? 8.023 -11.109 -10.969 1 91.75 24 TYR B CA 1
ATOM 1576 C C . TYR B 1 24 ? 7.441 -12.422 -10.461 1 91.75 24 TYR B C 1
ATOM 1578 O O . TYR B 1 24 ? 7.293 -13.375 -11.227 1 91.75 24 TYR B O 1
ATOM 1586 N N . LEU B 1 25 ? 7.156 -12.453 -9.234 1 92.69 25 LEU B N 1
ATOM 1587 C CA . LEU B 1 25 ? 6.547 -13.664 -8.688 1 92.69 25 LEU B CA 1
ATOM 1588 C C . LEU B 1 25 ? 5.223 -13.961 -9.383 1 92.69 25 LEU B C 1
ATOM 1590 O O . LEU B 1 25 ? 4.938 -15.117 -9.711 1 92.69 25 LEU B O 1
ATOM 1594 N N . MET B 1 26 ? 4.512 -12.953 -9.586 1 90.5 26 MET B N 1
ATOM 1595 C CA . MET B 1 26 ? 3.23 -13.102 -10.273 1 90.5 26 MET B CA 1
ATOM 1596 C C . MET B 1 26 ? 3.43 -13.594 -11.703 1 90.5 26 MET B C 1
ATOM 1598 O O . MET B 1 26 ? 2.707 -14.484 -12.156 1 90.5 26 MET B O 1
ATOM 1602 N N . ALA B 1 27 ? 4.367 -12.984 -12.375 1 90.56 27 ALA B N 1
ATOM 1603 C CA . ALA B 1 27 ? 4.637 -13.391 -13.75 1 90.56 27 ALA B CA 1
ATOM 1604 C C . ALA B 1 27 ? 5.023 -14.867 -13.82 1 90.56 27 ALA B C 1
ATOM 1606 O O . ALA B 1 27 ? 4.523 -15.609 -14.672 1 90.56 27 ALA B O 1
ATOM 1607 N N . ILE B 1 28 ? 5.891 -15.266 -12.953 1 92.62 28 ILE B N 1
ATOM 1608 C CA . ILE B 1 28 ? 6.348 -16.641 -12.914 1 92.62 28 ILE B CA 1
ATOM 1609 C C . ILE B 1 28 ? 5.172 -17.578 -12.617 1 92.62 28 ILE B C 1
ATOM 1611 O O . ILE B 1 28 ? 5.02 -18.609 -13.258 1 92.62 28 ILE B O 1
ATOM 1615 N N . TYR B 1 29 ? 4.34 -17.125 -11.734 1 91.06 29 TYR B N 1
ATOM 1616 C CA . TYR B 1 29 ? 3.139 -17.875 -11.391 1 91.06 29 TYR B CA 1
ATOM 1617 C C . TYR B 1 29 ? 2.213 -18.016 -12.594 1 91.06 29 TYR B C 1
ATOM 1619 O O . TYR B 1 29 ? 1.716 -19.109 -12.883 1 91.06 29 TYR B O 1
ATOM 1627 N N . LEU B 1 30 ? 1.998 -16.953 -13.266 1 88.44 30 LEU B N 1
ATOM 1628 C CA . LEU B 1 30 ? 1.108 -16.938 -14.422 1 88.44 30 LEU B CA 1
ATOM 1629 C C . LEU B 1 30 ? 1.625 -17.844 -15.531 1 88.44 30 LEU B C 1
ATOM 1631 O O . LEU B 1 30 ? 0.837 -18.422 -16.281 1 88.44 30 LEU B O 1
ATOM 1635 N N . LEU B 1 31 ? 2.885 -17.984 -15.547 1 90.12 31 LEU B N 1
ATOM 1636 C CA . LEU B 1 31 ? 3.514 -18.828 -16.562 1 90.12 31 LEU B CA 1
ATOM 1637 C C . LEU B 1 31 ? 3.68 -20.266 -16.047 1 90.12 31 LEU B C 1
ATOM 1639 O O . LEU B 1 31 ? 4.469 -21.031 -16.594 1 90.12 31 LEU B O 1
ATOM 1643 N N . ASN B 1 32 ? 3.037 -20.547 -14.93 1 88.31 32 ASN B N 1
ATOM 1644 C CA . ASN B 1 32 ? 2.932 -21.875 -14.344 1 88.31 32 ASN B CA 1
ATOM 1645 C C . ASN B 1 32 ? 4.25 -22.328 -13.719 1 88.31 32 ASN B C 1
ATOM 1647 O O . ASN B 1 32 ? 4.531 -23.516 -13.641 1 88.31 32 ASN B O 1
ATOM 1651 N N . GLY B 1 33 ? 5.078 -21.391 -13.383 1 91.81 33 GLY B N 1
ATOM 1652 C CA . GLY B 1 33 ? 6.301 -21.703 -12.656 1 91.81 33 GLY B CA 1
ATOM 1653 C C . GLY B 1 33 ? 6.07 -21.984 -11.188 1 91.81 33 GLY B C 1
ATOM 1654 O O . GLY B 1 33 ? 6.559 -21.25 -10.328 1 91.81 33 GLY B O 1
ATOM 1655 N N . LEU B 1 34 ? 5.43 -23.156 -10.883 1 91.38 34 LEU B N 1
ATOM 1656 C CA . LEU B 1 34 ? 5.086 -23.516 -9.508 1 91.38 34 LEU B CA 1
ATOM 1657 C C . LEU B 1 34 ? 6.152 -24.422 -8.906 1 91.38 34 LEU B C 1
ATOM 1659 O O . LEU B 1 34 ? 6.961 -25.016 -9.633 1 91.38 34 LEU B O 1
ATOM 1663 N N . PRO B 1 35 ? 6.145 -24.484 -7.574 1 91 35 PRO B N 1
ATOM 1664 C CA . PRO B 1 35 ? 7.117 -25.375 -6.945 1 91 35 PRO B CA 1
ATOM 1665 C C . PRO B 1 35 ? 6.996 -26.812 -7.43 1 91 35 PRO B C 1
ATOM 1667 O O . PRO B 1 35 ? 5.895 -27.375 -7.465 1 91 35 PRO B O 1
ATOM 1670 N N . GLY B 1 36 ? 8.109 -27.359 -7.766 1 87.75 36 GLY B N 1
ATOM 1671 C CA . GLY B 1 36 ? 8.141 -28.75 -8.18 1 87.75 36 GLY B CA 1
ATOM 1672 C C . GLY B 1 36 ? 7.59 -28.969 -9.57 1 87.75 36 GLY B C 1
ATOM 1673 O O . GLY B 1 36 ? 7.512 -30.109 -10.039 1 87.75 36 GLY B O 1
ATOM 1674 N N . GLY B 1 37 ? 7.234 -27.875 -10.211 1 87.94 37 GLY B N 1
ATOM 1675 C CA . GLY B 1 37 ? 6.652 -27.984 -11.539 1 87.94 37 GLY B CA 1
ATOM 1676 C C . GLY B 1 37 ? 7.57 -27.484 -12.633 1 87.94 37 GLY B C 1
ATOM 1677 O O . GLY B 1 37 ? 8.789 -27.656 -12.562 1 87.94 37 GLY B O 1
ATOM 1678 N N . GLU B 1 38 ? 6.906 -27 -13.695 1 89.69 38 GLU B N 1
ATOM 1679 C CA . GLU B 1 38 ? 7.641 -26.5 -14.859 1 89.69 38 GLU B CA 1
ATOM 1680 C C . GLU B 1 38 ? 8.32 -25.172 -14.562 1 89.69 38 GLU B C 1
ATOM 1682 O O . GLU B 1 38 ? 8.055 -24.547 -13.531 1 89.69 38 GLU B O 1
ATOM 1687 N N . TYR B 1 39 ? 9.227 -24.891 -15.453 1 95.12 39 TYR B N 1
ATOM 1688 C CA . TYR B 1 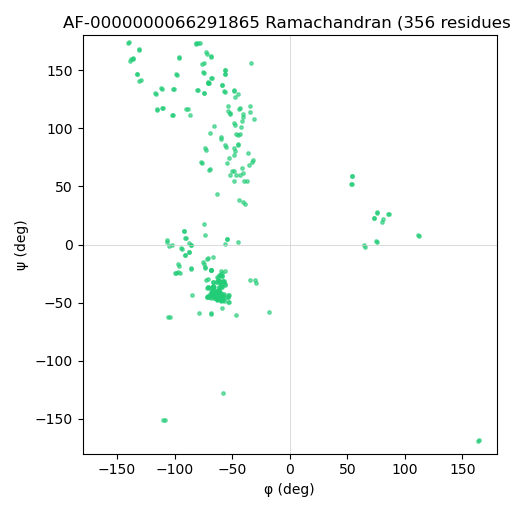39 ? 9.922 -23.609 -15.344 1 95.12 39 TYR B CA 1
ATOM 1689 C C . TYR B 1 39 ? 9.352 -22.594 -16.328 1 95.12 39 TYR B C 1
ATOM 1691 O O . TYR B 1 39 ? 9.047 -22.922 -17.469 1 95.12 39 TYR B O 1
ATOM 1699 N N . ALA B 1 40 ? 9.125 -21.391 -15.773 1 95.06 40 ALA B N 1
ATOM 1700 C CA . ALA B 1 40 ? 8.758 -20.281 -16.641 1 95.06 40 ALA B CA 1
ATOM 1701 C C . ALA B 1 40 ? 9.969 -19.766 -17.422 1 95.06 40 ALA B C 1
ATOM 1703 O O . ALA B 1 40 ? 11 -19.438 -16.828 1 95.06 40 ALA B O 1
ATOM 1704 N N . ARG B 1 41 ? 9.805 -19.625 -18.703 1 94.88 41 ARG B N 1
ATOM 1705 C CA . ARG B 1 41 ? 10.906 -19.188 -19.547 1 94.88 41 ARG B CA 1
ATOM 1706 C C . ARG B 1 41 ? 11.18 -17.703 -19.391 1 94.88 41 ARG B C 1
ATOM 1708 O O . ARG B 1 41 ? 10.242 -16.906 -19.266 1 94.88 41 ARG B O 1
ATOM 1715 N N . PHE B 1 42 ? 12.453 -17.344 -19.547 1 92.81 42 PHE B N 1
ATOM 1716 C CA . PHE B 1 42 ? 12.891 -15.969 -19.359 1 92.81 42 PHE B CA 1
ATOM 1717 C C . PHE B 1 42 ? 12.219 -15.047 -20.375 1 92.81 42 PHE B C 1
ATOM 1719 O O . PHE B 1 42 ? 11.734 -13.969 -20.016 1 92.81 42 PHE B O 1
ATOM 1726 N N . ILE B 1 43 ? 12.133 -15.523 -21.562 1 92.88 43 ILE B N 1
ATOM 1727 C CA . ILE B 1 43 ? 11.617 -14.695 -22.641 1 92.88 43 ILE B CA 1
ATOM 1728 C C . ILE B 1 43 ? 10.141 -14.391 -22.391 1 92.88 43 ILE B C 1
ATOM 1730 O O . ILE B 1 43 ? 9.672 -13.281 -22.672 1 92.88 43 ILE B O 1
ATOM 1734 N N . LYS B 1 44 ? 9.43 -15.328 -21.875 1 94 44 LYS B N 1
ATOM 1735 C CA . LYS B 1 44 ? 8.008 -15.125 -21.609 1 94 44 LYS B CA 1
ATOM 1736 C C . LYS B 1 44 ? 7.809 -14.164 -20.438 1 94 44 LYS B C 1
ATOM 1738 O O . LYS B 1 44 ? 6.887 -13.344 -20.453 1 94 44 LYS B O 1
ATOM 1743 N N . ILE B 1 45 ? 8.664 -14.25 -19.469 1 92.69 45 ILE B N 1
ATOM 1744 C CA . ILE B 1 45 ? 8.609 -13.336 -18.344 1 92.69 45 ILE B CA 1
ATOM 1745 C C . ILE B 1 45 ? 8.875 -11.906 -18.812 1 92.69 45 ILE B C 1
ATOM 1747 O O . ILE B 1 45 ? 8.156 -10.977 -18.438 1 92.69 45 ILE B O 1
ATOM 1751 N N . ALA B 1 46 ? 9.891 -11.758 -19.656 1 91.88 46 ALA B N 1
ATOM 1752 C CA . ALA B 1 46 ? 10.266 -10.445 -20.188 1 91.88 46 ALA B CA 1
ATOM 1753 C C . ALA B 1 46 ? 9.109 -9.828 -20.969 1 91.88 46 ALA B C 1
ATOM 1755 O O . ALA B 1 46 ? 8.82 -8.641 -20.812 1 91.88 46 ALA B O 1
ATOM 1756 N N . ARG B 1 47 ? 8.461 -10.648 -21.75 1 91.25 47 ARG B N 1
ATOM 1757 C CA . ARG B 1 47 ? 7.332 -10.188 -22.547 1 91.25 47 ARG B CA 1
ATOM 1758 C C . ARG B 1 47 ? 6.164 -9.766 -21.672 1 91.25 47 ARG B C 1
ATOM 1760 O O . ARG B 1 47 ? 5.566 -8.711 -21.875 1 91.25 47 ARG B O 1
ATOM 1767 N N . LEU B 1 48 ? 5.91 -10.586 -20.672 1 88.44 48 LEU B N 1
ATOM 1768 C CA . LEU B 1 48 ? 4.777 -10.336 -19.781 1 88.44 48 LEU B CA 1
ATOM 1769 C C . LEU B 1 48 ? 4.977 -9.047 -19 1 88.44 48 LEU B C 1
ATOM 1771 O O . LEU B 1 48 ? 4.027 -8.281 -18.812 1 88.44 48 LEU B O 1
ATOM 1775 N N . LEU B 1 49 ? 6.195 -8.828 -18.578 1 87.75 49 LEU B N 1
ATOM 1776 C CA . LEU B 1 49 ? 6.477 -7.676 -17.734 1 87.75 49 LEU B CA 1
ATOM 1777 C C . LEU B 1 49 ? 6.949 -6.492 -18.578 1 87.75 49 LEU B C 1
ATOM 1779 O O . LEU B 1 49 ? 7.121 -5.387 -18.047 1 87.75 49 LEU B O 1
ATOM 1783 N N . ASP B 1 50 ? 7.074 -6.703 -19.797 1 89.5 50 ASP B N 1
ATOM 1784 C CA . ASP B 1 50 ? 7.543 -5.684 -20.734 1 89.5 50 ASP B CA 1
ATOM 1785 C C . ASP B 1 50 ? 8.867 -5.078 -20.281 1 89.5 50 ASP B C 1
ATOM 1787 O O . ASP B 1 50 ? 8.984 -3.861 -20.125 1 89.5 50 ASP B O 1
ATOM 1791 N N . VAL B 1 51 ? 9.82 -5.926 -20 1 90.31 51 VAL B N 1
ATOM 1792 C CA . VAL B 1 51 ? 11.172 -5.543 -19.625 1 90.31 51 VAL B CA 1
ATOM 1793 C C . VAL B 1 51 ? 12.188 -6.316 -20.453 1 90.31 51 VAL B C 1
ATOM 1795 O O . VAL B 1 51 ? 11.828 -7.262 -21.156 1 90.31 51 VAL B O 1
ATOM 1798 N N . SER B 1 52 ? 13.391 -5.914 -20.391 1 92 52 SER B N 1
ATOM 1799 C CA . SER B 1 52 ? 14.445 -6.57 -21.156 1 92 52 SER B CA 1
ATOM 1800 C C . SER B 1 52 ? 14.852 -7.895 -20.531 1 92 52 SER B C 1
ATOM 1802 O O . SER B 1 52 ? 14.695 -8.086 -19.328 1 92 52 SER B O 1
ATOM 1804 N N . PRO B 1 53 ? 15.375 -8.734 -21.359 1 90.69 53 PRO B N 1
ATOM 1805 C CA . PRO B 1 53 ? 15.883 -10 -20.812 1 90.69 53 PRO B CA 1
ATOM 1806 C C . PRO B 1 53 ? 16.969 -9.805 -19.766 1 90.69 53 PRO B C 1
ATOM 1808 O O . PRO B 1 53 ? 17.047 -10.578 -18.812 1 90.69 53 PRO B O 1
ATOM 1811 N N . SER B 1 54 ? 17.766 -8.852 -19.938 1 92.81 54 SER B N 1
ATOM 1812 C CA . SER B 1 54 ? 18.812 -8.562 -18.953 1 92.81 54 SER B CA 1
ATOM 1813 C C . SER B 1 54 ? 18.219 -8.219 -17.594 1 92.81 54 SER B C 1
ATOM 1815 O O . SER B 1 54 ? 18.719 -8.633 -16.562 1 92.81 54 SER B O 1
ATOM 1817 N N . THR B 1 55 ? 17.156 -7.461 -17.641 1 91.12 55 THR B N 1
ATOM 1818 C CA . THR B 1 55 ? 16.469 -7.105 -16.406 1 91.12 55 THR B CA 1
ATOM 1819 C C . THR B 1 55 ? 15.898 -8.352 -15.727 1 91.12 55 THR B C 1
ATOM 1821 O O . THR B 1 55 ? 16 -8.5 -14.508 1 91.12 55 THR B O 1
ATOM 1824 N N . VAL B 1 56 ? 15.336 -9.172 -16.547 1 92.25 56 VAL B N 1
ATOM 1825 C CA . VAL B 1 56 ? 14.773 -10.414 -16 1 92.25 56 VAL B CA 1
ATOM 1826 C C . VAL B 1 56 ? 15.883 -11.234 -15.344 1 92.25 56 VAL B C 1
ATOM 1828 O O . VAL B 1 56 ? 15.703 -11.766 -14.25 1 92.25 56 VAL B O 1
ATOM 1831 N N . SER B 1 57 ? 16.984 -11.336 -15.969 1 92.5 57 SER B N 1
ATOM 1832 C CA . SER B 1 57 ? 18.109 -12.102 -15.438 1 92.5 57 SER B CA 1
ATOM 1833 C C . SER B 1 57 ? 18.562 -11.547 -14.086 1 92.5 57 SER B C 1
ATOM 1835 O O . SER B 1 57 ? 18.766 -12.312 -13.141 1 92.5 57 SER B O 1
ATOM 1837 N N . ILE B 1 58 ? 18.734 -10.273 -14.031 1 93.56 58 ILE B N 1
ATOM 1838 C CA . ILE B 1 58 ? 19.188 -9.625 -12.812 1 93.56 58 ILE B CA 1
ATOM 1839 C C . ILE B 1 58 ? 18.172 -9.852 -11.695 1 93.56 58 ILE B C 1
ATOM 1841 O O . ILE B 1 58 ? 18.547 -10.258 -10.586 1 93.56 58 ILE B O 1
ATOM 1845 N N . MET B 1 59 ? 16.969 -9.688 -12.008 1 93.19 59 MET B N 1
ATOM 1846 C CA . MET B 1 59 ? 15.922 -9.773 -11 1 93.19 59 MET B CA 1
ATOM 1847 C C . MET B 1 59 ? 15.727 -11.211 -10.531 1 93.19 59 MET B C 1
ATOM 1849 O O . MET B 1 59 ? 15.523 -11.469 -9.344 1 93.19 59 MET B O 1
ATOM 1853 N N . THR B 1 60 ? 15.695 -12.102 -11.453 1 94.38 60 THR B N 1
ATOM 1854 C CA . THR B 1 60 ? 15.516 -13.492 -11.07 1 94.38 60 THR B CA 1
ATOM 1855 C C . THR B 1 60 ? 16.672 -13.969 -10.188 1 94.38 60 THR B C 1
ATOM 1857 O O . THR B 1 60 ? 16.469 -14.758 -9.266 1 94.38 60 THR B O 1
ATOM 1860 N N . ARG B 1 61 ? 17.828 -13.531 -10.445 1 94.44 61 ARG B N 1
ATOM 1861 C CA . ARG B 1 61 ? 18.969 -13.859 -9.586 1 94.44 61 ARG B CA 1
ATOM 1862 C C . ARG B 1 61 ? 18.781 -13.281 -8.188 1 94.44 61 ARG B C 1
ATOM 1864 O O . ARG B 1 61 ? 19.078 -13.945 -7.191 1 94.44 61 ARG B O 1
ATOM 1871 N N . ARG B 1 62 ? 18.359 -12.117 -8.164 1 95.12 62 ARG B N 1
ATOM 1872 C CA . ARG B 1 62 ? 18.078 -11.492 -6.875 1 95.12 62 ARG B CA 1
ATOM 1873 C C . ARG B 1 62 ? 17.031 -12.289 -6.102 1 95.12 62 ARG B C 1
ATOM 1875 O O . ARG B 1 62 ? 17.172 -12.508 -4.898 1 95.12 62 ARG B O 1
ATOM 1882 N N . LEU B 1 63 ? 16.031 -12.688 -6.797 1 96.38 63 LEU B N 1
ATOM 1883 C CA . LEU B 1 63 ? 14.961 -13.461 -6.176 1 96.38 63 LEU B CA 1
ATOM 1884 C C . LEU B 1 63 ? 15.477 -14.82 -5.703 1 96.38 63 LEU B C 1
ATOM 1886 O O . LEU B 1 63 ? 15.039 -15.328 -4.668 1 96.38 63 LEU B O 1
ATOM 1890 N N . GLN B 1 64 ? 16.312 -15.305 -6.473 1 96.75 64 GLN B N 1
ATOM 1891 C CA . GLN B 1 64 ? 16.938 -16.578 -6.094 1 96.75 64 GLN B CA 1
ATOM 1892 C C . GLN B 1 64 ? 17.75 -16.422 -4.809 1 96.75 64 GLN B C 1
ATOM 1894 O O . GLN B 1 64 ? 17.672 -17.266 -3.918 1 96.75 64 GLN B O 1
ATOM 1899 N N . MET B 1 65 ? 18.531 -15.398 -4.746 1 96.62 65 MET B N 1
ATOM 1900 C CA . MET B 1 65 ? 19.344 -15.133 -3.562 1 96.62 65 MET B CA 1
ATOM 1901 C C . MET B 1 65 ? 18.469 -14.984 -2.322 1 96.62 65 MET B C 1
ATOM 1903 O O . MET B 1 65 ? 18.875 -15.359 -1.222 1 96.62 65 MET B O 1
ATOM 1907 N N . LYS B 1 66 ? 17.266 -14.57 -2.535 1 96.06 66 LYS B N 1
ATOM 1908 C CA . LYS B 1 66 ? 16.312 -14.406 -1.435 1 96.06 66 LYS B CA 1
ATOM 1909 C C . LYS B 1 66 ? 15.57 -15.703 -1.149 1 96.06 66 LYS B C 1
ATOM 1911 O O . LYS B 1 66 ? 14.758 -15.773 -0.223 1 96.06 66 LYS B O 1
ATOM 1916 N N . GLY B 1 67 ? 15.812 -16.688 -2.006 1 97.31 67 GLY B N 1
ATOM 1917 C CA . GLY B 1 67 ? 15.203 -17.984 -1.82 1 97.31 67 GLY B CA 1
ATOM 1918 C C . GLY B 1 67 ? 13.773 -18.062 -2.305 1 97.31 67 GLY B C 1
ATOM 1919 O O . GLY B 1 67 ? 13.016 -18.938 -1.899 1 97.31 67 GLY B O 1
ATOM 1920 N N . LEU B 1 68 ? 13.391 -17.125 -3.178 1 97.31 68 LEU B N 1
ATOM 1921 C CA . LEU B 1 68 ? 11.992 -17.016 -3.576 1 97.31 68 LEU B CA 1
ATOM 1922 C C . LEU B 1 68 ? 11.742 -17.781 -4.875 1 97.31 68 LEU B C 1
ATOM 1924 O O . LEU B 1 68 ? 10.594 -18.109 -5.188 1 97.31 68 LEU B O 1
ATOM 1928 N N . VAL B 1 69 ? 12.805 -17.938 -5.625 1 97.75 69 VAL B N 1
ATOM 1929 C CA . VAL B 1 69 ? 12.688 -18.672 -6.883 1 97.75 69 VAL B CA 1
ATOM 1930 C C . VAL B 1 69 ? 13.883 -19.609 -7.055 1 97.75 69 VAL B C 1
ATOM 1932 O O . VAL B 1 69 ? 14.891 -19.453 -6.367 1 97.75 69 VAL B O 1
ATOM 1935 N N . GLU B 1 70 ? 13.68 -20.547 -7.863 1 97.06 70 GLU B N 1
ATOM 1936 C CA . GLU B 1 70 ? 14.742 -21.422 -8.359 1 97.06 70 GLU B CA 1
ATOM 1937 C C . GLU B 1 70 ? 14.992 -21.188 -9.852 1 97.06 70 GLU B C 1
ATOM 1939 O O . GLU B 1 70 ? 14.055 -21.031 -10.625 1 97.06 70 GLU B O 1
ATOM 1944 N N . LEU B 1 71 ? 16.25 -21.125 -10.031 1 94 71 LEU B N 1
ATOM 1945 C CA . LEU B 1 71 ? 16.656 -20.859 -11.406 1 94 71 LEU B CA 1
ATOM 1946 C C . LEU B 1 71 ? 17.453 -22.031 -11.969 1 94 71 LEU B C 1
ATOM 1948 O O . LEU B 1 71 ? 18.312 -22.594 -11.281 1 94 71 LEU B O 1
ATOM 1952 N N . ILE B 1 72 ? 17.078 -22.453 -13.109 1 88 72 ILE B N 1
ATOM 1953 C CA . ILE B 1 72 ? 17.906 -23.375 -13.883 1 88 72 ILE B CA 1
ATOM 1954 C C . ILE B 1 72 ? 18.453 -22.656 -15.117 1 88 72 ILE B C 1
ATOM 1956 O O . ILE B 1 72 ? 17.688 -22.188 -15.953 1 88 72 ILE B O 1
ATOM 1960 N N . PRO B 1 73 ? 19.703 -22.562 -15.156 1 81.44 73 PRO B N 1
ATOM 1961 C CA . PRO B 1 73 ? 20.312 -21.875 -16.297 1 81.44 73 PRO B CA 1
ATOM 1962 C C . PRO B 1 73 ? 19.766 -22.344 -17.641 1 81.44 73 PRO B C 1
ATOM 1964 O O . PRO B 1 73 ? 19.562 -23.547 -17.844 1 81.44 73 PRO B O 1
ATOM 1967 N N . ASN B 1 74 ? 19.438 -21.328 -18.453 1 75.94 74 ASN B N 1
ATOM 1968 C CA . ASN B 1 74 ? 18.984 -21.531 -19.828 1 75.94 74 ASN B CA 1
ATOM 1969 C C . ASN B 1 74 ? 17.656 -22.266 -19.875 1 75.94 74 ASN B C 1
ATOM 1971 O O . ASN B 1 74 ? 17.266 -22.781 -20.922 1 75.94 74 ASN B O 1
ATOM 1975 N N . MET B 1 75 ? 17.062 -22.641 -18.828 1 80.81 75 MET B N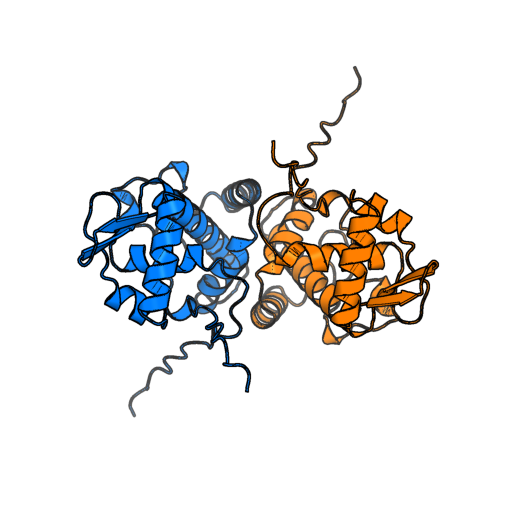 1
ATOM 1976 C CA . MET B 1 75 ? 15.773 -23.312 -18.812 1 80.81 75 MET B CA 1
ATOM 1977 C C . MET B 1 75 ? 14.664 -22.375 -18.344 1 80.81 75 MET B C 1
ATOM 1979 O O . MET B 1 75 ? 13.664 -22.188 -19.047 1 80.81 75 MET B O 1
ATOM 1983 N N . GLY B 1 76 ? 14.773 -21.906 -17.125 1 94.5 76 GLY B N 1
ATOM 1984 C CA . GLY B 1 76 ? 13.703 -21.047 -16.656 1 94.5 76 GLY B CA 1
ATOM 1985 C C . GLY B 1 76 ? 13.703 -20.875 -15.148 1 94.5 76 GLY B C 1
ATOM 1986 O O . GLY B 1 76 ? 14.719 -21.078 -14.492 1 94.5 76 GLY B O 1
ATOM 1987 N N . VAL B 1 77 ? 12.656 -20.312 -14.75 1 96.81 77 VAL B N 1
ATOM 1988 C CA . VAL B 1 77 ? 12.531 -19.969 -13.336 1 96.81 77 VAL B CA 1
ATOM 1989 C C . VAL B 1 77 ? 11.211 -20.5 -12.789 1 96.81 77 VAL B C 1
ATOM 1991 O O . VAL B 1 77 ? 10.203 -20.516 -13.5 1 96.81 77 VAL B O 1
ATOM 1994 N N . ARG B 1 78 ? 11.227 -20.984 -11.594 1 96.44 78 ARG B N 1
ATOM 1995 C CA . ARG B 1 78 ? 9.969 -21.328 -10.93 1 96.44 78 ARG B CA 1
ATOM 1996 C C . ARG B 1 78 ? 9.961 -20.844 -9.484 1 96.44 78 ARG B C 1
ATOM 1998 O O . ARG B 1 78 ? 11.023 -20.594 -8.906 1 96.44 78 ARG B O 1
ATOM 2005 N N . LEU B 1 79 ? 8.828 -20.734 -8.93 1 95.25 79 LEU B N 1
ATOM 2006 C CA . LEU B 1 79 ? 8.688 -20.312 -7.539 1 95.25 79 LEU B CA 1
ATOM 2007 C C . LEU B 1 79 ? 9.164 -21.406 -6.586 1 95.25 79 LEU B C 1
ATOM 2009 O O . LEU B 1 79 ? 8.953 -22.594 -6.844 1 95.25 79 LEU B O 1
ATOM 2013 N N . THR B 1 80 ? 9.875 -21.016 -5.512 1 95.38 80 THR B N 1
ATOM 2014 C CA . THR B 1 80 ? 10.023 -21.906 -4.367 1 95.38 80 THR B CA 1
ATOM 2015 C C . THR B 1 80 ? 8.758 -21.906 -3.51 1 95.38 80 THR B C 1
ATOM 2017 O O . THR B 1 80 ? 7.832 -21.125 -3.762 1 95.38 80 THR B O 1
ATOM 2020 N N . GLU B 1 81 ? 8.719 -22.781 -2.51 1 92.56 81 GLU B N 1
ATOM 2021 C CA . GLU B 1 81 ? 7.598 -22.766 -1.571 1 92.56 81 GLU B CA 1
ATOM 2022 C C . GLU B 1 81 ? 7.488 -21.422 -0.864 1 92.56 81 GLU B C 1
ATOM 2024 O O . GLU B 1 81 ? 6.387 -20.922 -0.635 1 92.56 81 GLU B O 1
ATOM 2029 N N . GLN B 1 82 ? 8.625 -20.844 -0.574 1 94 82 GLN B N 1
ATOM 2030 C CA . GLN B 1 82 ? 8.648 -19.531 0.078 1 94 82 GLN B CA 1
ATOM 2031 C C . GLN B 1 82 ? 8.109 -18.453 -0.852 1 94 82 GLN B C 1
ATOM 2033 O O . GLN B 1 82 ? 7.328 -17.594 -0.432 1 94 82 GLN B O 1
ATOM 2038 N N . GLY B 1 83 ? 8.531 -18.5 -2.125 1 93.44 83 GLY B N 1
ATOM 2039 C CA . GLY B 1 83 ? 8.023 -17.547 -3.104 1 93.44 83 GLY B CA 1
ATOM 2040 C C . GLY B 1 83 ? 6.527 -17.641 -3.303 1 93.44 83 GLY B C 1
ATOM 2041 O O . GLY B 1 83 ? 5.844 -16.625 -3.4 1 93.44 83 GLY B O 1
ATOM 2042 N N . LEU B 1 84 ? 6.074 -18.828 -3.297 1 91.88 84 LEU B N 1
ATOM 2043 C CA . LEU B 1 84 ? 4.641 -19.062 -3.455 1 91.88 84 LEU B CA 1
ATOM 2044 C C . LEU B 1 84 ? 3.871 -18.547 -2.244 1 91.88 84 LEU B C 1
ATOM 2046 O O . LEU B 1 84 ? 2.793 -17.969 -2.389 1 91.88 84 LEU B O 1
ATOM 2050 N N . LYS B 1 85 ? 4.43 -18.75 -1.107 1 91.62 85 LYS B N 1
ATOM 2051 C CA . LYS B 1 85 ? 3.779 -18.297 0.118 1 91.62 85 LYS B CA 1
ATOM 2052 C C . LYS B 1 85 ? 3.635 -16.781 0.131 1 91.62 85 LYS B C 1
ATOM 2054 O O . LYS B 1 85 ? 2.57 -16.25 0.46 1 91.62 85 LYS B O 1
ATOM 2059 N N . ILE B 1 86 ? 4.648 -16.094 -0.252 1 91.88 86 ILE B N 1
ATOM 2060 C CA . ILE B 1 86 ? 4.641 -14.641 -0.284 1 91.88 86 ILE B CA 1
ATOM 2061 C C . ILE B 1 86 ? 3.615 -14.156 -1.307 1 91.88 86 ILE B C 1
ATOM 2063 O O . ILE B 1 86 ? 2.807 -13.266 -1.013 1 91.88 86 ILE B O 1
ATOM 2067 N N . LEU B 1 87 ? 3.65 -14.75 -2.416 1 91.19 87 LEU B N 1
ATOM 2068 C CA . LEU B 1 87 ? 2.727 -14.359 -3.475 1 91.19 87 LEU B CA 1
ATOM 2069 C C . LEU B 1 87 ? 1.284 -14.648 -3.074 1 91.19 87 LEU B C 1
ATOM 2071 O O . LEU B 1 87 ? 0.398 -13.82 -3.273 1 91.19 87 LEU B O 1
ATOM 2075 N N . SER B 1 88 ? 1.031 -15.812 -2.531 1 91.31 88 SER B N 1
ATOM 2076 C CA . SER B 1 88 ? -0.319 -16.219 -2.15 1 91.31 88 SER B CA 1
ATOM 2077 C C . SER B 1 88 ? -0.888 -15.297 -1.074 1 91.31 88 SER B C 1
ATOM 2079 O O . SER B 1 88 ? -2.078 -14.984 -1.087 1 91.31 88 SER B O 1
ATOM 2081 N N . ASN B 1 89 ? -0.032 -14.945 -0.179 1 92.56 89 ASN B N 1
ATOM 2082 C CA . ASN B 1 89 ? -0.459 -14.016 0.859 1 92.56 89 ASN B CA 1
ATOM 2083 C C . ASN B 1 89 ? -0.877 -12.672 0.268 1 92.56 89 ASN B C 1
ATOM 2085 O O . ASN B 1 89 ? -1.908 -12.109 0.649 1 92.56 89 ASN B O 1
ATOM 2089 N N . TYR B 1 90 ? -0.089 -12.219 -0.62 1 91.56 90 TYR B N 1
ATOM 2090 C CA . TYR B 1 90 ? -0.373 -10.953 -1.297 1 91.56 90 TYR B CA 1
ATOM 2091 C C . TYR B 1 90 ? -1.684 -11.039 -2.07 1 91.56 90 TYR B C 1
ATOM 2093 O O . TYR B 1 90 ? -2.51 -10.125 -2 1 91.56 90 TYR B O 1
ATOM 2101 N N . LEU B 1 91 ? -1.877 -12.109 -2.738 1 90.88 91 LEU B N 1
ATOM 2102 C CA . LEU B 1 91 ? -3.078 -12.289 -3.545 1 90.88 91 LEU B CA 1
ATOM 2103 C C . LEU B 1 91 ? -4.305 -12.484 -2.66 1 90.88 91 LEU B C 1
ATOM 2105 O O . LEU B 1 91 ? -5.406 -12.055 -3.014 1 90.88 91 LEU B O 1
ATOM 2109 N N . TRP B 1 92 ? -4.102 -13.133 -1.637 1 92.75 92 TRP B N 1
ATOM 2110 C CA . TRP B 1 92 ? -5.188 -13.281 -0.671 1 92.75 92 TRP B CA 1
ATOM 2111 C C . TRP B 1 92 ? -5.641 -11.922 -0.154 1 92.75 92 TRP B C 1
ATOM 2113 O O . TRP B 1 92 ? -6.84 -11.633 -0.118 1 92.75 92 TRP B O 1
ATOM 2123 N N . LYS B 1 93 ? -4.703 -11.109 0.197 1 93.81 93 LYS B N 1
ATOM 2124 C CA . LYS B 1 93 ? -5.016 -9.758 0.656 1 93.81 93 LYS B CA 1
ATOM 2125 C C . LYS B 1 93 ? -5.762 -8.969 -0.417 1 93.81 93 LYS B C 1
ATOM 2127 O O . LYS B 1 93 ? -6.742 -8.289 -0.122 1 93.81 93 LYS B O 1
ATOM 2132 N N . SER B 1 94 ? -5.27 -9.078 -1.55 1 92.25 94 SER B N 1
ATOM 2133 C CA . SER B 1 94 ? -5.922 -8.406 -2.666 1 92.25 94 SER B CA 1
ATOM 2134 C C . SER B 1 94 ? -7.367 -8.867 -2.824 1 92.25 94 SER B C 1
ATOM 2136 O O . SER B 1 94 ? -8.273 -8.055 -3.006 1 92.25 94 SER B O 1
ATOM 2138 N N . ALA B 1 95 ? -7.586 -10.141 -2.756 1 93.12 95 ALA B N 1
ATOM 2139 C CA . ALA B 1 95 ? -8.922 -10.703 -2.93 1 93.12 95 ALA B CA 1
ATOM 2140 C C . ALA B 1 95 ? -9.883 -10.188 -1.857 1 93.12 95 ALA B C 1
ATOM 2142 O O . ALA B 1 95 ? -11.031 -9.859 -2.15 1 93.12 95 ALA B O 1
ATOM 2143 N N . ILE B 1 96 ? -9.414 -10.148 -0.69 1 95.56 96 ILE B N 1
ATOM 2144 C CA . ILE B 1 96 ? -10.211 -9.625 0.417 1 95.56 96 ILE B CA 1
ATOM 2145 C C . ILE B 1 96 ? -10.57 -8.172 0.149 1 95.56 96 ILE B C 1
ATOM 2147 O O . ILE B 1 96 ? -11.719 -7.766 0.344 1 95.56 96 ILE B O 1
ATOM 2151 N N . LEU B 1 97 ? -9.617 -7.469 -0.3 1 95.94 97 LEU B N 1
ATOM 2152 C CA . LEU B 1 97 ? -9.836 -6.055 -0.582 1 95.94 97 LEU B CA 1
ATOM 2153 C C . LEU B 1 97 ? -10.805 -5.875 -1.743 1 95.94 97 LEU B C 1
ATOM 2155 O O . LEU B 1 97 ? -11.609 -4.941 -1.743 1 95.94 97 LEU B O 1
ATOM 2159 N N . GLU B 1 98 ? -10.734 -6.738 -2.693 1 94.81 98 GLU B N 1
ATOM 2160 C CA . GLU B 1 98 ? -11.695 -6.695 -3.791 1 94.81 98 GLU B CA 1
ATOM 2161 C C . GLU B 1 98 ? -13.125 -6.859 -3.277 1 94.81 98 GLU B C 1
ATOM 2163 O O . GLU B 1 98 ? -14.031 -6.168 -3.734 1 94.81 98 GLU B O 1
ATOM 2168 N N . VAL B 1 99 ? -13.289 -7.77 -2.408 1 96.62 99 VAL B N 1
ATOM 2169 C CA . VAL B 1 99 ? -14.609 -7.988 -1.818 1 96.62 99 VAL B CA 1
ATOM 2170 C C . VAL B 1 99 ? -15.062 -6.719 -1.099 1 96.62 99 VAL B C 1
ATOM 2172 O O . VAL B 1 99 ? -16.203 -6.277 -1.271 1 96.62 99 VAL B O 1
ATOM 2175 N N . LEU B 1 100 ? -14.18 -6.152 -0.285 1 98.12 100 LEU B N 1
ATOM 2176 C CA . LEU B 1 100 ? -14.469 -4.91 0.423 1 98.12 100 LEU B CA 1
ATOM 2177 C C . LEU B 1 100 ? -14.922 -3.822 -0.548 1 98.12 100 LEU B C 1
ATOM 2179 O O . LEU B 1 100 ? -15.953 -3.189 -0.338 1 98.12 100 LEU B O 1
ATOM 2183 N N . LEU B 1 101 ? -14.18 -3.652 -1.591 1 97.62 101 LEU B N 1
ATOM 2184 C CA . LEU B 1 101 ? -14.422 -2.596 -2.566 1 97.62 101 LEU B CA 1
ATOM 2185 C C . LEU B 1 101 ? -15.734 -2.838 -3.312 1 97.62 101 LEU B C 1
ATOM 2187 O O . LEU B 1 101 ? -16.531 -1.913 -3.494 1 97.62 101 LEU B O 1
ATOM 2191 N N . ALA B 1 102 ? -15.93 -4.02 -3.701 1 97.5 102 ALA B N 1
ATOM 2192 C CA . ALA B 1 102 ? -17.156 -4.359 -4.414 1 97.5 102 ALA B CA 1
ATOM 2193 C C . ALA B 1 102 ? -18.391 -4.125 -3.541 1 97.5 102 ALA B C 1
ATOM 2195 O O . ALA B 1 102 ? -19.391 -3.594 -4.012 1 97.5 102 ALA B O 1
ATOM 2196 N N . ARG B 1 103 ? -18.297 -4.492 -2.354 1 97.44 103 ARG B N 1
ATOM 2197 C CA . ARG B 1 103 ? -19.406 -4.305 -1.432 1 97.44 103 ARG B CA 1
ATOM 2198 C C . ARG B 1 103 ? -19.703 -2.822 -1.218 1 97.44 103 ARG B C 1
ATOM 2200 O O . ARG B 1 103 ? -20.844 -2.441 -0.94 1 97.44 103 ARG B O 1
ATOM 2207 N N . ALA B 1 104 ? -18.703 -2.037 -1.278 1 97.38 104 ALA B N 1
ATOM 2208 C CA . ALA B 1 104 ? -18.875 -0.595 -1.121 1 97.38 104 ALA B CA 1
ATOM 2209 C C . ALA B 1 104 ? -19.469 0.029 -2.379 1 97.38 104 ALA B C 1
ATOM 2211 O O . ALA B 1 104 ? -19.844 1.203 -2.377 1 97.38 104 ALA B O 1
ATOM 2212 N N . GLY B 1 105 ? -19.438 -0.721 -3.492 1 97.56 105 GLY B N 1
ATOM 2213 C CA . GLY B 1 105 ? -20.062 -0.222 -4.707 1 97.56 105 GLY B CA 1
ATOM 2214 C C . GLY B 1 105 ? -19.062 0.11 -5.801 1 97.56 105 GLY B C 1
ATOM 2215 O O . GLY B 1 105 ? -19.422 0.695 -6.82 1 97.56 105 GLY B O 1
ATOM 2216 N N . VAL B 1 106 ? -17.859 -0.225 -5.586 1 97.5 106 VAL B N 1
ATOM 2217 C CA . VAL B 1 106 ? -16.875 -0.021 -6.641 1 97.5 106 VAL B CA 1
ATOM 2218 C C . VAL B 1 106 ? -17.109 -1.011 -7.777 1 97.5 106 VAL B C 1
ATOM 2220 O O . VAL B 1 106 ? -17.391 -2.189 -7.535 1 97.5 106 VAL B O 1
ATOM 2223 N N . ASP B 1 107 ? -16.969 -0.489 -8.992 1 95.44 107 ASP B N 1
ATOM 2224 C CA . ASP B 1 107 ? -17.125 -1.357 -10.156 1 95.44 107 ASP B CA 1
ATOM 2225 C C . ASP B 1 107 ? -16.109 -2.508 -10.109 1 95.44 107 ASP B C 1
ATOM 2227 O O . ASP B 1 107 ? -14.938 -2.299 -9.812 1 95.44 107 ASP B O 1
ATOM 2231 N N . ILE B 1 108 ? -16.625 -3.65 -10.445 1 91.31 108 ILE B N 1
ATOM 2232 C CA . ILE B 1 108 ? -15.828 -4.871 -10.367 1 91.31 108 ILE B CA 1
ATOM 2233 C C . ILE B 1 108 ? -14.562 -4.719 -11.211 1 91.31 108 ILE B C 1
ATOM 2235 O O . ILE B 1 108 ? -13.5 -5.227 -10.844 1 91.31 108 ILE B O 1
ATOM 2239 N N . ASP B 1 109 ? -14.609 -3.982 -12.281 1 88.56 109 ASP B N 1
ATOM 2240 C CA . ASP B 1 109 ? -13.484 -3.803 -13.188 1 88.56 109 ASP B CA 1
ATOM 2241 C C . ASP B 1 109 ? -12.367 -3 -12.523 1 88.56 109 ASP B C 1
ATOM 2243 O O . ASP B 1 109 ? -11.203 -3.115 -12.906 1 88.56 109 ASP B O 1
ATOM 2247 N N . ASN B 1 110 ? -12.742 -2.254 -11.523 1 91.38 110 ASN B N 1
ATOM 2248 C CA . ASN B 1 110 ? -11.758 -1.437 -10.828 1 91.38 110 ASN B CA 1
ATOM 2249 C C . ASN B 1 110 ? -11.234 -2.135 -9.57 1 91.38 110 ASN B C 1
ATOM 2251 O O . ASN B 1 110 ? -10.18 -1.77 -9.047 1 91.38 110 ASN B O 1
ATOM 2255 N N . CYS B 1 111 ? -11.938 -3.105 -9.102 1 92.38 111 CYS B N 1
ATOM 2256 C CA . CYS B 1 111 ? -11.656 -3.705 -7.801 1 92.38 111 CYS B CA 1
ATOM 2257 C C . CYS B 1 111 ? -10.312 -4.426 -7.809 1 92.38 111 CYS B C 1
ATOM 2259 O O . CYS B 1 111 ? -9.555 -4.344 -6.844 1 92.38 111 CYS B O 1
ATOM 2261 N N . ARG B 1 112 ? -10.039 -4.996 -8.859 1 87.38 112 ARG B N 1
ATOM 2262 C CA . ARG B 1 112 ? -8.82 -5.801 -8.906 1 87.38 112 ARG B CA 1
ATOM 2263 C C . ARG B 1 112 ? -7.582 -4.918 -8.812 1 87.38 112 ARG B C 1
ATOM 2265 O O . ARG B 1 112 ? -6.723 -5.133 -7.953 1 87.38 112 ARG B O 1
ATOM 2272 N N . GLY B 1 113 ? -7.469 -4.016 -9.781 1 86.81 113 GLY B N 1
ATOM 2273 C CA . GLY B 1 113 ? -6.324 -3.117 -9.766 1 86.81 113 GLY B CA 1
ATOM 2274 C C . GLY B 1 113 ? -6.16 -2.385 -8.445 1 86.81 113 GLY B C 1
ATOM 2275 O O . GLY B 1 113 ? -5.055 -2.305 -7.906 1 86.81 113 GLY B O 1
ATOM 2276 N N . MET B 1 114 ? -7.254 -1.907 -7.926 1 91.19 114 MET B N 1
ATOM 2277 C CA . MET B 1 114 ? -7.242 -1.2 -6.648 1 91.19 114 MET B CA 1
ATOM 2278 C C . MET B 1 114 ? -6.797 -2.125 -5.52 1 91.19 114 MET B C 1
ATOM 2280 O O . MET B 1 114 ? -5.961 -1.747 -4.699 1 91.19 114 MET B O 1
ATOM 2284 N N . GLY B 1 115 ? -7.391 -3.293 -5.508 1 91.81 115 GLY B N 1
ATOM 2285 C CA . GLY B 1 115 ? -7.055 -4.27 -4.484 1 91.81 115 GLY B CA 1
ATOM 2286 C C . GLY B 1 115 ? -5.582 -4.625 -4.457 1 91.81 115 GLY B C 1
ATOM 2287 O O . GLY B 1 115 ? -4.977 -4.699 -3.387 1 91.81 115 GLY B O 1
ATOM 2288 N N . LEU B 1 116 ? -4.977 -4.82 -5.625 1 88.75 116 LEU B N 1
ATOM 2289 C CA . LEU B 1 116 ? -3.562 -5.156 -5.734 1 88.75 116 LEU B CA 1
ATOM 2290 C C . LEU B 1 116 ? -2.691 -4.023 -5.195 1 88.75 116 LEU B C 1
ATOM 2292 O O . LEU B 1 116 ? -1.744 -4.27 -4.445 1 88.75 116 LEU B O 1
ATOM 2296 N N . ARG B 1 117 ? -3.035 -2.828 -5.531 1 88.31 117 ARG B N 1
ATOM 2297 C CA . ARG B 1 117 ? -2.244 -1.685 -5.09 1 88.31 117 ARG B CA 1
ATOM 2298 C C . ARG B 1 117 ? -2.354 -1.496 -3.578 1 88.31 117 ARG B C 1
ATOM 2300 O O . ARG B 1 117 ? -1.344 -1.306 -2.896 1 88.31 117 ARG B O 1
ATOM 2307 N N . MET B 1 118 ? -3.49 -1.632 -3.035 1 91.81 118 MET B N 1
ATOM 2308 C CA . MET B 1 118 ? -3.723 -1.423 -1.609 1 91.81 118 MET B CA 1
ATOM 2309 C C . MET B 1 118 ? -3.127 -2.562 -0.789 1 91.81 118 MET B C 1
ATOM 2311 O O . MET B 1 118 ? -2.689 -2.355 0.343 1 91.81 118 MET B O 1
ATOM 2315 N N . ALA B 1 119 ? -3.098 -3.707 -1.369 1 91.44 119 ALA B N 1
ATOM 2316 C CA . ALA B 1 119 ? -2.662 -4.91 -0.662 1 91.44 119 ALA B CA 1
ATOM 2317 C C . ALA B 1 119 ? -1.219 -4.773 -0.186 1 91.44 119 ALA B C 1
ATOM 2319 O O . ALA B 1 119 ? -0.844 -5.332 0.848 1 91.44 119 ALA B O 1
ATOM 2320 N N . GLU B 1 120 ? -0.443 -4.066 -0.896 1 87.31 120 GLU B N 1
ATOM 2321 C CA . GLU B 1 120 ? 0.959 -3.891 -0.531 1 87.31 120 GLU B CA 1
ATOM 2322 C C . GLU B 1 120 ? 1.095 -3.219 0.833 1 87.31 120 GLU B C 1
ATOM 2324 O O . GLU B 1 120 ? 2.057 -3.471 1.562 1 87.31 120 GLU B O 1
ATOM 2329 N N . GLY B 1 121 ? 0.145 -2.477 1.192 1 86.62 121 GLY B N 1
ATOM 2330 C CA . GLY B 1 121 ? 0.203 -1.76 2.455 1 86.62 121 GLY B CA 1
ATOM 2331 C C . GLY B 1 121 ? -0.628 -2.406 3.547 1 86.62 121 GLY B C 1
ATOM 2332 O O . GLY B 1 121 ? -0.609 -1.959 4.695 1 86.62 121 GLY B O 1
ATOM 2333 N N . LEU B 1 122 ? -1.271 -3.457 3.266 1 92.25 122 LEU B N 1
ATOM 2334 C CA . LEU B 1 122 ? -2.133 -4.133 4.23 1 92.25 122 LEU B CA 1
ATOM 2335 C C . LEU B 1 122 ? -1.353 -5.176 5.02 1 92.25 122 LEU B C 1
ATOM 2337 O O . LEU B 1 122 ? -0.859 -6.152 4.453 1 92.25 122 LEU B O 1
ATOM 2341 N N . SER B 1 123 ? -1.254 -4.988 6.293 1 90.12 123 SER B N 1
ATOM 2342 C CA . SER B 1 123 ? -0.541 -5.953 7.121 1 90.12 123 SER B CA 1
ATOM 2343 C C . SER B 1 123 ? -1.295 -7.277 7.203 1 90.12 123 SER B C 1
ATOM 2345 O O . SER B 1 123 ? -2.498 -7.328 6.941 1 90.12 123 SER B O 1
ATOM 2347 N N . ASP B 1 124 ? -0.553 -8.359 7.629 1 93.19 124 ASP B N 1
ATOM 2348 C CA . ASP B 1 124 ? -1.192 -9.656 7.82 1 93.19 124 ASP B CA 1
ATOM 2349 C C . ASP B 1 124 ? -2.289 -9.578 8.883 1 93.19 124 ASP B C 1
ATOM 2351 O O . ASP B 1 124 ? -3.379 -10.125 8.695 1 93.19 124 ASP B O 1
ATOM 2355 N N . GLU B 1 125 ? -1.979 -8.898 9.93 1 93.62 125 GLU B N 1
ATOM 2356 C CA . GLU B 1 125 ? -2.947 -8.734 11.016 1 93.62 125 GLU B CA 1
ATOM 2357 C C . GLU B 1 125 ? -4.207 -8.031 10.523 1 93.62 125 GLU B C 1
ATOM 2359 O O . GLU B 1 125 ? -5.324 -8.484 10.781 1 93.62 125 GLU B O 1
ATOM 2364 N N . ASP B 1 126 ? -4.027 -6.969 9.781 1 94.81 126 ASP B N 1
ATOM 2365 C CA . ASP B 1 126 ? -5.152 -6.215 9.242 1 94.81 126 ASP B CA 1
ATOM 2366 C C . ASP B 1 126 ? -5.973 -7.07 8.273 1 94.81 126 ASP B C 1
ATOM 2368 O O . ASP B 1 126 ? -7.203 -6.996 8.266 1 94.81 126 ASP B O 1
ATOM 2372 N N . ALA B 1 127 ? -5.262 -7.828 7.504 1 96.25 127 ALA B N 1
ATOM 2373 C CA . ALA B 1 127 ? -5.93 -8.695 6.535 1 96.25 127 ALA B CA 1
ATOM 2374 C C . ALA B 1 127 ? -6.848 -9.695 7.234 1 96.25 127 ALA B C 1
ATOM 2376 O O . ALA B 1 127 ? -7.98 -9.914 6.801 1 96.25 127 ALA B O 1
ATOM 2377 N N . TRP B 1 128 ? -6.348 -10.273 8.258 1 97.06 128 TRP B N 1
ATOM 2378 C CA . TRP B 1 128 ? -7.148 -11.242 9 1 97.06 128 TRP B CA 1
ATOM 2379 C C . TRP B 1 128 ? -8.359 -10.57 9.641 1 97.06 128 TRP B C 1
ATOM 2381 O O . TRP B 1 128 ? -9.461 -11.133 9.633 1 97.06 128 TRP B O 1
ATOM 2391 N N . ILE B 1 129 ? -8.172 -9.414 10.211 1 97.25 129 ILE B N 1
ATOM 2392 C CA . ILE B 1 129 ? -9.289 -8.664 10.773 1 97.25 129 ILE B CA 1
ATOM 2393 C C . ILE B 1 129 ? -10.344 -8.406 9.703 1 97.25 129 ILE B C 1
ATOM 2395 O O . ILE B 1 129 ? -11.531 -8.672 9.914 1 97.25 129 ILE B O 1
ATOM 2399 N N . LEU B 1 130 ? -9.906 -7.945 8.594 1 97.56 130 LEU B N 1
ATOM 2400 C CA . LEU B 1 130 ? -10.82 -7.617 7.5 1 97.56 130 LEU B CA 1
ATOM 2401 C C . LEU B 1 130 ? -11.531 -8.867 6.992 1 97.56 130 LEU B C 1
ATOM 2403 O O . LEU B 1 130 ? -12.727 -8.836 6.719 1 97.56 130 LEU B O 1
ATOM 2407 N N . TYR B 1 131 ? -10.719 -9.938 6.859 1 97.25 131 TYR B N 1
ATOM 2408 C CA . TYR B 1 131 ? -11.273 -11.219 6.43 1 97.25 131 TYR B CA 1
ATOM 2409 C C . TYR B 1 131 ? -12.445 -11.633 7.316 1 97.25 131 TYR B C 1
ATOM 2411 O O . TYR B 1 131 ? -13.5 -12.016 6.816 1 97.25 131 TYR B O 1
ATOM 2419 N N . LYS B 1 132 ? -12.273 -11.5 8.555 1 97.88 132 LYS B N 1
ATOM 2420 C CA . LYS B 1 132 ? -13.305 -11.875 9.523 1 97.88 132 LYS B CA 1
ATOM 2421 C C . LYS B 1 132 ? -14.484 -10.914 9.469 1 97.88 132 LYS B C 1
ATOM 2423 O O . LYS B 1 132 ? -15.641 -11.336 9.469 1 97.88 132 LYS B O 1
ATOM 2428 N N . VAL B 1 133 ? -14.219 -9.664 9.43 1 97.88 133 VAL B N 1
ATOM 2429 C CA . VAL B 1 133 ? -15.258 -8.633 9.406 1 97.88 133 VAL B CA 1
ATOM 2430 C C . VAL B 1 133 ? -16.141 -8.812 8.164 1 97.88 133 VAL B C 1
ATOM 2432 O O . VAL B 1 133 ? -17.344 -8.578 8.219 1 97.88 133 VAL B O 1
ATOM 2435 N N . LEU B 1 134 ? -15.555 -9.289 7.086 1 97.88 134 LEU B N 1
ATOM 2436 C CA . LEU B 1 134 ? -16.281 -9.438 5.832 1 97.88 134 LEU B CA 1
ATOM 2437 C C . LEU B 1 134 ? -17.016 -10.773 5.785 1 97.88 134 LEU B C 1
ATOM 2439 O O . LEU B 1 134 ? -17.656 -11.102 4.785 1 97.88 134 LEU B O 1
ATOM 2443 N N . GLY B 1 135 ? -16.859 -11.516 6.824 1 97.94 135 GLY B N 1
ATOM 2444 C CA . GLY B 1 135 ? -17.578 -12.773 6.926 1 97.94 135 GLY B CA 1
ATOM 2445 C C . GLY B 1 135 ? -16.859 -13.93 6.25 1 97.94 135 GLY B C 1
ATOM 2446 O O . GLY B 1 135 ? -17.5 -14.82 5.688 1 97.94 135 GLY B O 1
ATOM 2447 N N . GLU B 1 136 ? -15.586 -13.844 6.145 1 97.19 136 GLU B N 1
ATOM 2448 C CA . GLU B 1 136 ? -14.742 -14.898 5.59 1 97.19 136 GLU B CA 1
ATOM 2449 C C . GLU B 1 136 ? -15.219 -15.305 4.199 1 97.19 136 GLU B C 1
ATOM 2451 O O . GLU B 1 136 ? -15.539 -16.469 3.967 1 97.19 136 GLU B O 1
ATOM 2456 N N . PRO B 1 137 ? -15.25 -14.359 3.316 1 96.5 137 PRO B N 1
ATOM 2457 C CA . PRO B 1 137 ? -15.734 -14.656 1.965 1 96.5 137 PRO B CA 1
ATOM 2458 C C . PRO B 1 137 ? -14.953 -15.789 1.298 1 96.5 137 PRO B C 1
ATOM 2460 O O . PRO B 1 137 ? -13.742 -15.891 1.471 1 96.5 137 PRO B O 1
ATOM 2463 N N . LYS B 1 138 ? -15.617 -16.562 0.499 1 93.19 138 LYS B N 1
ATOM 2464 C CA . LYS B 1 138 ? -15.016 -17.734 -0.134 1 93.19 138 LYS B CA 1
ATOM 2465 C C . LYS B 1 138 ? -14.594 -17.422 -1.567 1 93.19 138 LYS B C 1
ATOM 2467 O O . LYS B 1 138 ? -13.742 -18.109 -2.131 1 93.19 138 LYS B O 1
ATOM 2472 N N . TYR B 1 139 ? -15.297 -16.391 -2.107 1 92.38 139 TYR B N 1
ATOM 2473 C CA . TYR B 1 139 ? -15.023 -16.031 -3.492 1 92.38 139 TYR B CA 1
ATOM 2474 C C . TYR B 1 139 ? -14.852 -14.523 -3.643 1 92.38 139 TYR B C 1
ATOM 2476 O O . TYR B 1 139 ? -15.508 -13.75 -2.943 1 92.38 139 TYR B O 1
ATOM 2484 N N . CYS B 1 140 ? -14.016 -14.141 -4.539 1 90 140 CYS B N 1
ATOM 2485 C CA . CYS B 1 140 ? -13.906 -12.719 -4.871 1 90 140 CYS B CA 1
ATOM 2486 C C . CYS B 1 140 ? -15 -12.297 -5.844 1 90 140 CYS B C 1
ATOM 2488 O O . CYS B 1 140 ? -15.75 -13.141 -6.34 1 90 140 CYS B O 1
ATOM 2490 N N . PRO B 1 141 ? -15.133 -11.078 -6.125 1 91 141 PRO B N 1
ATOM 2491 C CA . PRO B 1 141 ? -16.188 -10.609 -7.02 1 91 141 PRO B CA 1
ATOM 2492 C C . PRO B 1 141 ? -16.109 -11.234 -8.414 1 91 141 PRO B C 1
ATOM 2494 O O . PRO B 1 141 ? -17.109 -11.312 -9.125 1 91 141 PRO B O 1
ATOM 2497 N N . HIS B 1 142 ? -15.023 -11.672 -8.852 1 86 142 HIS B N 1
ATOM 2498 C CA . HIS B 1 142 ? -14.844 -12.32 -10.141 1 86 142 HIS B CA 1
ATOM 2499 C C . HIS B 1 142 ? -15.047 -13.828 -10.031 1 86 142 HIS B C 1
ATOM 2501 O O . HIS B 1 142 ? -14.664 -14.578 -10.93 1 86 142 HIS B O 1
ATOM 2507 N N . LYS B 1 143 ? -15.445 -14.25 -8.891 1 87.06 143 LYS B N 1
ATOM 2508 C CA . LYS B 1 143 ? -15.859 -15.633 -8.656 1 87.06 143 LYS B CA 1
ATOM 2509 C C . LYS B 1 143 ? -14.648 -16.562 -8.57 1 87.06 143 LYS B C 1
ATOM 2511 O O . LYS B 1 143 ? -14.703 -17.703 -9.031 1 87.06 143 LYS B O 1
ATOM 2516 N N . LYS B 1 144 ? -13.609 -16.109 -8.195 1 85.94 144 LYS B N 1
ATOM 2517 C CA . LYS B 1 144 ? -12.43 -16.922 -7.918 1 85.94 144 LYS B CA 1
ATOM 2518 C C . LYS B 1 144 ? -12.297 -17.203 -6.422 1 85.94 144 LYS B C 1
ATOM 2520 O O . LYS B 1 144 ? -12.633 -16.359 -5.598 1 85.94 144 LYS B O 1
ATOM 2525 N N . PRO B 1 145 ? -11.781 -18.344 -6.137 1 88.44 145 PRO B N 1
ATOM 2526 C CA . PRO B 1 145 ? -11.703 -18.703 -4.719 1 88.44 145 PRO B CA 1
ATOM 2527 C C . PRO B 1 145 ? -10.719 -17.844 -3.938 1 88.44 145 PRO B C 1
ATOM 2529 O O . PRO B 1 145 ? -9.664 -17.484 -4.461 1 88.44 145 PRO B O 1
ATOM 2532 N N . ILE B 1 146 ? -11.07 -17.547 -2.744 1 91.56 146 ILE B N 1
ATOM 2533 C CA . ILE B 1 146 ? -10.203 -16.875 -1.782 1 91.56 146 ILE B CA 1
ATOM 2534 C C . ILE B 1 146 ? -9.648 -17.891 -0.792 1 91.56 146 ILE B C 1
ATOM 2536 O O . ILE B 1 146 ? -10.383 -18.438 0.033 1 91.56 146 ILE B O 1
ATOM 2540 N N . ILE B 1 147 ? -8.406 -18.109 -0.889 1 89.31 147 ILE B N 1
ATOM 2541 C CA . ILE B 1 147 ? -7.789 -19.125 -0.052 1 89.31 147 ILE B CA 1
ATOM 2542 C C . ILE B 1 147 ? -6.797 -18.484 0.911 1 89.31 147 ILE B C 1
ATOM 2544 O O . ILE B 1 147 ? -5.793 -17.906 0.483 1 89.31 147 ILE B O 1
ATOM 2548 N N . PRO B 1 148 ? -7.098 -18.609 2.189 1 90.75 148 PRO B N 1
ATOM 2549 C CA . PRO B 1 148 ? -6.125 -18.062 3.143 1 90.75 148 PRO B CA 1
ATOM 2550 C C . PRO B 1 148 ? -4.73 -18.656 2.967 1 90.75 148 PRO B C 1
ATOM 2552 O O . PRO B 1 148 ? -4.594 -19.812 2.545 1 90.75 148 PRO B O 1
ATOM 2555 N N . PRO B 1 149 ? -3.756 -17.828 3.314 1 87.56 149 PRO B N 1
ATOM 2556 C CA . PRO B 1 149 ? -2.381 -18.266 3.068 1 87.56 149 PRO B CA 1
ATOM 2557 C C . PRO B 1 149 ? -2.023 -19.547 3.826 1 87.56 149 PRO B C 1
ATOM 2559 O O . PRO B 1 149 ? -1.19 -20.328 3.367 1 87.56 149 PRO B O 1
ATOM 2562 N N . ASP B 1 150 ? -2.561 -19.734 4.949 1 87.38 150 ASP B N 1
ATOM 2563 C CA . ASP B 1 150 ? -2.232 -20.906 5.762 1 87.38 150 ASP B CA 1
ATOM 2564 C C . ASP B 1 150 ? -2.809 -22.188 5.152 1 87.38 150 ASP B C 1
ATOM 2566 O O . ASP B 1 150 ? -2.422 -23.281 5.535 1 87.38 150 ASP B O 1
ATOM 2570 N N . GLU B 1 151 ? -3.664 -22.062 4.195 1 87.5 151 GLU B N 1
ATOM 2571 C CA . GLU B 1 151 ? -4.309 -23.219 3.564 1 87.5 151 GLU B CA 1
ATOM 2572 C C . GLU B 1 151 ? -3.744 -23.469 2.17 1 87.5 151 GLU B C 1
ATOM 2574 O O . GLU B 1 151 ? -4.18 -24.391 1.477 1 87.5 151 GLU B O 1
ATOM 2579 N N . ILE B 1 152 ? -2.781 -22.688 1.84 1 84.31 152 ILE B N 1
ATOM 2580 C CA . ILE B 1 152 ? -2.262 -22.812 0.483 1 84.31 152 ILE B CA 1
ATOM 2581 C C . ILE B 1 152 ? -1.298 -24 0.406 1 84.31 152 ILE B C 1
ATOM 2583 O O . ILE B 1 152 ? -0.503 -24.219 1.323 1 84.31 152 ILE B O 1
ATOM 2587 N N . ASN B 1 153 ? -1.506 -24.75 -0.592 1 77.19 153 ASN B N 1
ATOM 2588 C CA . ASN B 1 153 ? -0.589 -25.828 -0.951 1 77.19 153 ASN B CA 1
ATOM 2589 C C . ASN B 1 153 ? -0.407 -25.938 -2.463 1 77.19 153 ASN B C 1
ATOM 2591 O O . ASN B 1 153 ? -1.014 -25.172 -3.217 1 77.19 153 ASN B O 1
ATOM 2595 N N . ALA B 1 154 ? 0.539 -26.828 -2.85 1 69.94 154 ALA B N 1
ATOM 2596 C CA . ALA B 1 154 ? 0.864 -26.938 -4.27 1 69.94 154 ALA B CA 1
ATOM 2597 C C . ALA B 1 154 ? -0.382 -27.25 -5.094 1 69.94 154 ALA B C 1
ATOM 2599 O O . ALA B 1 154 ? -0.544 -26.75 -6.203 1 69.94 154 ALA B O 1
ATOM 2600 N N . GLU B 1 155 ? -1.255 -27.984 -4.547 1 72.81 155 GLU B N 1
ATOM 2601 C CA . GLU B 1 155 ? -2.443 -28.422 -5.273 1 72.81 155 GLU B CA 1
ATOM 2602 C C . GLU B 1 155 ? -3.416 -27.281 -5.488 1 72.81 155 GLU B C 1
ATOM 2604 O O . GLU B 1 155 ? -3.898 -27.062 -6.602 1 72.81 155 GLU B O 1
ATOM 2609 N N . ASN B 1 156 ? -3.689 -26.469 -4.48 1 78.56 156 ASN B N 1
ATOM 2610 C CA . ASN B 1 156 ? -4.695 -25.422 -4.605 1 78.56 156 ASN B CA 1
ATOM 2611 C C . ASN B 1 156 ? -4.078 -24.109 -5.09 1 78.56 156 ASN B C 1
ATOM 2613 O O . ASN B 1 156 ? -4.801 -23.172 -5.445 1 78.56 156 ASN B O 1
ATOM 2617 N N . ALA B 1 157 ? -2.789 -24.078 -5.137 1 76.44 157 ALA B N 1
ATOM 2618 C CA . ALA B 1 157 ? -2.094 -22.891 -5.609 1 76.44 157 ALA B CA 1
ATOM 2619 C C . ALA B 1 157 ? -2.523 -22.531 -7.031 1 76.44 157 ALA B C 1
ATOM 2621 O O . ALA B 1 157 ? -2.602 -21.359 -7.387 1 76.44 157 ALA B O 1
ATOM 2622 N N . ARG B 1 158 ? -2.836 -23.484 -7.719 1 74.69 158 ARG B N 1
ATOM 2623 C CA . ARG B 1 158 ? -3.242 -23.266 -9.102 1 74.69 158 ARG B CA 1
ATOM 2624 C C . ARG B 1 158 ? -4.574 -22.531 -9.172 1 74.69 158 ARG B C 1
ATOM 2626 O O . ARG B 1 158 ? -4.863 -21.844 -10.156 1 74.69 158 ARG B O 1
ATOM 2633 N N . GLN B 1 159 ? -5.297 -22.625 -8.094 1 72.69 159 GLN B N 1
ATOM 2634 C CA . GLN B 1 159 ? -6.633 -22.031 -8.078 1 72.69 159 GLN B CA 1
ATOM 2635 C C . GLN B 1 159 ? -6.574 -20.562 -7.688 1 72.69 159 GLN B C 1
ATOM 2637 O O . GLN B 1 159 ? -7.547 -19.828 -7.863 1 72.69 159 GLN B O 1
ATOM 2642 N N . ILE B 1 160 ? -5.48 -20.266 -7.051 1 70.38 160 ILE B N 1
ATOM 2643 C CA . ILE B 1 160 ? -5.391 -18.891 -6.59 1 70.38 160 ILE B CA 1
ATOM 2644 C C . ILE B 1 160 ? -5.477 -17.938 -7.785 1 70.38 160 ILE B C 1
ATOM 2646 O O . ILE B 1 160 ? -4.793 -18.141 -8.789 1 70.38 160 ILE B O 1
ATOM 2650 N N . ALA B 1 161 ? -6.766 -17.469 -8.102 1 56.59 161 ALA B N 1
ATOM 2651 C CA . ALA B 1 161 ? -7.285 -16.672 -9.211 1 56.59 161 ALA B CA 1
ATOM 2652 C C . ALA B 1 161 ? -6.418 -15.438 -9.453 1 56.59 161 ALA B C 1
ATOM 2654 O O . ALA B 1 161 ? -6.16 -14.656 -8.531 1 56.59 161 ALA B O 1
ATOM 2655 N N . LEU B 1 162 ? -5.336 -15.602 -10.18 1 58.31 162 LEU B N 1
ATOM 2656 C CA . LEU B 1 162 ? -4.801 -14.312 -10.617 1 58.31 162 LEU B CA 1
ATOM 2657 C C . LEU B 1 162 ? -5.715 -13.672 -11.656 1 58.31 162 LEU B C 1
ATOM 2659 O O . LEU B 1 162 ? -5.957 -14.25 -12.719 1 58.31 162 LEU B O 1
ATOM 2663 N N . CYS B 1 163 ? -6.941 -13.297 -11.383 1 53.19 163 CYS B N 1
ATOM 2664 C CA . CYS B 1 163 ? -7.641 -12.531 -12.406 1 53.19 163 CYS B CA 1
ATOM 2665 C C . CYS B 1 163 ? -6.832 -11.305 -12.82 1 53.19 163 CYS B C 1
ATOM 2667 O O . CYS B 1 163 ? -7.363 -10.383 -13.438 1 53.19 163 CYS B O 1
ATOM 2669 N N . CYS B 1 164 ? -5.641 -11.203 -12.289 1 50.81 164 CYS B N 1
ATOM 2670 C CA . CYS B 1 164 ? -4.965 -9.953 -12.594 1 50.81 164 CYS B CA 1
ATOM 2671 C C . CYS B 1 164 ? -4.508 -9.914 -14.047 1 50.81 164 CYS B C 1
ATOM 2673 O O . CYS B 1 164 ? -3.801 -10.812 -14.5 1 50.81 164 CYS B O 1
ATOM 2675 N N . GLY B 1 165 ? -5.426 -9.586 -14.891 1 48.25 165 GLY B N 1
ATOM 2676 C CA . GLY B 1 165 ? -4.836 -9.312 -16.188 1 48.25 165 GLY B CA 1
ATOM 2677 C C . GLY B 1 165 ? -3.461 -8.68 -16.094 1 48.25 165 GLY B C 1
ATOM 2678 O O . GLY B 1 165 ? -3.168 -7.953 -15.148 1 48.25 165 GLY B O 1
ATOM 2679 N N . ILE B 1 166 ? -2.438 -9.305 -16.609 1 50.16 166 ILE B N 1
ATOM 2680 C CA . ILE B 1 166 ? -1.038 -8.922 -16.75 1 50.16 166 ILE B CA 1
ATOM 2681 C C . ILE B 1 166 ? -0.933 -7.402 -16.891 1 50.16 166 ILE B C 1
ATOM 2683 O O . ILE B 1 166 ? 0.121 -6.82 -16.625 1 50.16 166 ILE B O 1
ATOM 2687 N N . SER B 1 167 ? -1.864 -6.816 -17.422 1 50.31 167 SER B N 1
ATOM 2688 C CA . SER B 1 167 ? -1.695 -5.398 -17.719 1 50.31 167 SER B CA 1
ATOM 2689 C C . SER B 1 167 ? -1.422 -4.59 -16.453 1 50.31 167 SER B C 1
ATOM 2691 O O . SER B 1 167 ? -0.851 -3.5 -16.516 1 50.31 167 SER B O 1
ATOM 2693 N N . ILE B 1 168 ? -1.896 -5.121 -15.414 1 51.28 168 ILE B N 1
ATOM 2694 C CA . ILE B 1 168 ? -1.764 -4.355 -14.188 1 51.28 168 ILE B CA 1
ATOM 2695 C C . ILE B 1 168 ? -0.314 -4.395 -13.703 1 51.28 168 ILE B C 1
ATOM 2697 O O . ILE B 1 168 ? 0.109 -3.551 -12.914 1 51.28 168 ILE B O 1
ATOM 2701 N N . LEU B 1 169 ? 0.441 -5.383 -14.172 1 53.09 169 LEU B N 1
ATOM 2702 C CA . LEU B 1 169 ? 1.845 -5.531 -13.812 1 53.09 169 LEU B CA 1
ATOM 2703 C C . LEU B 1 169 ? 2.703 -4.484 -14.508 1 53.09 169 LEU B C 1
ATOM 2705 O O . LEU B 1 169 ? 3.934 -4.57 -14.492 1 53.09 169 LEU B O 1
ATOM 2709 N N . GLN B 1 170 ? 2.215 -3.555 -15.148 1 47.19 170 GLN B N 1
ATOM 2710 C CA . GLN B 1 170 ? 3.098 -2.65 -15.875 1 47.19 170 GLN B CA 1
ATOM 2711 C C . GLN B 1 170 ? 4.137 -2.023 -14.953 1 47.19 170 GLN B C 1
ATOM 2713 O O . GLN B 1 170 ? 3.781 -1.37 -13.969 1 47.19 170 GLN B O 1
ATOM 2718 N N . ILE B 1 171 ? 5.227 -2.762 -14.773 1 44.12 171 ILE B N 1
ATOM 2719 C CA . ILE B 1 171 ? 6.402 -2.348 -14.023 1 44.12 171 ILE B CA 1
ATOM 2720 C C . ILE B 1 171 ? 6.906 -1.006 -14.547 1 44.12 171 ILE B C 1
ATOM 2722 O O . ILE B 1 171 ? 7.027 -0.813 -15.758 1 44.12 171 ILE B O 1
ATOM 2726 N N . PRO B 1 172 ? 6.867 0.001 -13.773 1 40.19 172 PRO B N 1
ATOM 2727 C CA . PRO B 1 172 ? 7.492 1.219 -14.289 1 40.19 172 PRO B CA 1
ATOM 2728 C C . PRO B 1 172 ? 8.891 0.972 -14.852 1 40.19 172 PRO B C 1
ATOM 2730 O O . PRO B 1 172 ? 9.672 0.211 -14.266 1 40.19 172 PRO B O 1
ATOM 2733 N N . ASN B 1 173 ? 9.062 0.941 -16.172 1 37.75 173 ASN B N 1
ATOM 2734 C CA . ASN B 1 173 ? 10.359 0.907 -16.828 1 37.75 173 ASN B CA 1
ATOM 2735 C C . ASN B 1 173 ? 11.273 2.023 -16.344 1 37.75 173 ASN B C 1
ATOM 2737 O O . ASN B 1 173 ? 10.969 3.205 -16.516 1 37.75 173 ASN B O 1
ATOM 2741 N N . ASN B 1 174 ? 11.797 1.925 -15.195 1 35.16 174 ASN B N 1
ATOM 2742 C CA . ASN B 1 174 ? 12.906 2.857 -15 1 35.16 174 ASN B CA 1
ATOM 2743 C C . ASN B 1 174 ? 13.867 2.842 -16.188 1 35.16 174 ASN B C 1
ATOM 2745 O O . ASN B 1 174 ? 14.68 1.927 -16.312 1 35.16 174 ASN B O 1
ATOM 2749 N N . ARG B 1 175 ? 13.562 3.129 -17.391 1 32.78 175 ARG B N 1
ATOM 2750 C CA . ARG B 1 175 ? 14.586 3.369 -18.406 1 32.78 175 ARG B CA 1
ATOM 2751 C C . ARG B 1 175 ? 15.719 4.223 -17.844 1 32.78 175 ARG B C 1
ATOM 2753 O O . ARG B 1 175 ? 15.484 5.316 -17.328 1 32.78 175 ARG B O 1
ATOM 2760 N N . LEU B 1 176 ? 16.875 3.646 -17.469 1 32.53 176 LEU B N 1
ATOM 2761 C CA . LEU B 1 176 ? 18.188 4.285 -17.406 1 32.53 176 LEU B CA 1
ATOM 2762 C C . LEU B 1 176 ? 18.344 5.305 -18.531 1 32.53 176 LEU B C 1
ATOM 2764 O O . LEU B 1 176 ? 18.391 4.938 -19.719 1 32.53 176 LEU B O 1
ATOM 2768 N N . GLN B 1 177 ? 17.656 6.383 -18.531 1 29.17 177 GLN B N 1
ATOM 2769 C CA . GLN B 1 177 ? 18.125 7.383 -19.469 1 29.17 177 GLN B CA 1
ATOM 2770 C C . GLN B 1 177 ? 19.656 7.508 -19.422 1 29.17 177 GLN B C 1
ATOM 2772 O O . GLN B 1 177 ? 20.234 7.59 -18.344 1 29.17 177 GLN B O 1
ATOM 2777 N N . PRO B 1 178 ? 20.406 7.207 -20.484 1 29.39 178 PRO B N 1
ATOM 2778 C CA . PRO B 1 178 ? 21.844 7.504 -20.562 1 29.39 178 PRO B CA 1
ATOM 2779 C C . PRO B 1 178 ? 22.172 8.914 -20.078 1 29.39 178 PRO B C 1
ATOM 2781 O O . PRO B 1 178 ? 21.328 9.805 -20.125 1 29.39 178 PRO B O 1
ATOM 2784 N N . PRO B 1 179 ? 23.172 9.078 -19.141 1 28.84 179 PRO B N 1
ATOM 2785 C CA . PRO B 1 179 ? 23.672 10.445 -18.969 1 28.84 179 PRO B CA 1
ATOM 2786 C C . PRO B 1 179 ? 23.844 11.18 -20.297 1 28.84 179 PRO B C 1
ATOM 2788 O O . PRO B 1 179 ? 24.312 10.594 -21.281 1 28.84 179 PRO B O 1
ATOM 2791 N N . SER B 1 180 ? 22.922 12.148 -20.594 1 23.77 180 SER B N 1
ATOM 2792 C CA . SER B 1 180 ? 23.469 13.023 -21.625 1 23.77 180 SER B CA 1
ATOM 2793 C C . SER B 1 180 ? 24.812 13.594 -21.219 1 23.77 180 SER B C 1
ATOM 2795 O O . SER B 1 180 ? 25.062 13.875 -20.047 1 23.77 180 SER B O 1
#

Sequence (360 aa):
MSRGRADTAGDCSKNGRRSRILHYLMAIYLLNGLPGGEYARFIKIARLLDVSPSTVSIMTRRLQMKGLVELIPNMGVRLTEQGLKILSNYLWKSAILEVLLARAGVDIDNCRGMGLRMAEGLSDEDAWILYKVLGEPKYCPHKKPIIPPDEINAENARQIALCCGISILQIPNNRLQPPSMSRGRADTAGDCSKNGRRSRILHYLMAIYLLNGLPGGEYARFIKIARLLDVSPSTVSIMTRRLQMKGLVELIPNMGVRLTEQGLKILSNYLWKSAILEVLLARAGVDIDNCRGMGLRMAEGLSDEDAWILYKVLGEPKYCPHKKPIIPPDEINAENARQIALCCGISILQIPNNRLQPPS

pLDDT: mean 79.6, std 23.32, range [23.3, 98.12]

Foldseek 3Di:
DDPPPPPCLPCLPVPPPQPPLLLLLVQQVVQVQEVPDAFRALVSSCVLQVHDSVVSVVNQVVCVVVVQWDDDPPGHIHGDPNVLLVNLQLLLQLQLQQQVCVVVPHDNVVSNLVSNNVSVVQDPVNSVVSCVVSPNDQAGPVGQGRDHSVRDDRVCSNRSDCVPRSSSSNPPPPPPPPDD/DDPPPPPCLDCLADDDPPLQLLLLLVQQVVQVQEVPDAFRALVSSCVLQVHDSVVSVVSQVVCVVVVQWDDDPPGHIHGDPNVLLVNLQLLLQLQLQQQVCVVVPHDNVVSNLVSNVCSVVQDPVNSVVSCVVSPNDQAGPVGQGRDHSVRDDRVCSNRSDCVPDSSSSNHNPPPPPPDD

Organism: Aeropyrum pernix (strain ATCC 700893 / DSM 11879 / JCM 9820 / NBRC 100138 / K1) (NCBI:txid272557)

Secondary structure (DSSP, 8-state):
-------------S-----HHHHHHHHHHHTT--TTSPPBPHHHHHHHHT--HHHHHHHHHHHHHTTSEEEETTTEEEE-HHHHHHHHHHHHHHHHHHHHHHHHT--HHHHHHHHHHHHTT--HHHHHHHHHHTT--SB-TTS-B---GGG--HHHHTTS-----GGGG-----------/-------------SS-TTHHHHHHHHHHHHTT--TTSPPBPHHHHHHHHT--HHHHHHHHHHHHHTTSEEEETTTEEEE-HHHHHHHHHHHHHHHHHHHHHHHHT--HHHHHHHHHHHHTT--HHHHHHHHHHTT--SB-TTS-B---GGG--HHHHTTS-----GGGG-----------

Nearest PDB structures (foldseek):
  2x4h-assembly1_D  TM=8.859E-01  e=2.879E-08  Saccharolobus solfataricus P2
  2qq9-assembly1_A-2  TM=8.357E-01  e=2.334E-06  Corynebacterium diphtheriae
  2h09-assembly1_A-2  TM=8.471E-01  e=5.984E-05  Escherichia coli
  2f5f-assembly1_A  TM=8.270E-01  e=9.094E-05  Bacillus subtilis
  1on2-assembly1_B  TM=7.889E-01  e=1.993E-04  Bacillus subtilis

Solvent-accessible surface area (backbone atoms only — not comparable to full-atom values): 20063 Å² total; per-residue (Å²): 136,82,80,71,73,78,75,72,73,72,80,46,68,90,46,58,91,64,60,68,65,58,47,52,53,47,44,28,46,75,55,50,3,40,60,95,56,49,55,17,40,60,68,58,44,16,61,63,44,69,49,50,62,67,55,47,52,54,49,51,51,52,33,30,75,70,51,28,31,44,76,44,87,98,56,23,31,19,28,27,70,58,29,45,50,56,50,40,40,49,48,33,39,13,38,50,40,19,39,54,36,38,73,58,59,43,55,72,87,51,21,55,66,51,13,52,35,23,27,78,34,52,47,73,70,55,42,54,52,50,36,55,53,65,62,57,61,55,51,27,88,85,68,31,55,48,56,56,57,89,72,62,42,83,79,55,49,75,52,54,56,71,77,63,59,57,72,65,46,53,53,80,74,76,68,78,69,72,84,128,137,84,82,72,73,81,76,74,74,74,84,58,32,81,75,76,77,74,56,54,63,56,42,51,53,48,45,28,46,74,54,51,4,39,60,95,57,50,56,17,41,61,70,58,44,15,61,64,44,68,49,51,61,67,56,46,53,55,50,52,50,53,34,30,76,70,50,28,30,45,75,43,87,99,56,22,31,18,28,26,70,59,28,45,50,55,49,42,40,48,50,34,40,13,37,51,40,20,39,55,38,40,74,57,58,43,55,71,86,52,21,54,63,50,14,52,36,23,27,75,25,50,47,72,69,55,42,53,52,50,37,55,52,65,62,58,61,57,51,26,86,85,69,30,56,49,57,56,55,90,71,59,43,83,80,55,50,74,52,54,55,70,76,64,59,58,74,70,47,44,52,44,75,76,69,78,68,73,84,128